Protein AF-C3QYU1-F1 (afdb_monomer)

pLDDT: mean 82.62, std 11.36, range [30.12, 96.19]

Foldseek 3Di:
DDPPPPDDDDPVVVVVVLCVDPLNVLVVLLVVLVVLLCCLVPPVVPDDDPDPVVVVVSVVSNVVSVVSNVVSVCCCVPPVVVVVVVLVVLVVLLVVLVVVLVVLVQQVLCQQQVHHSVVSVVDDPVVSVVSNPDPQQCAGPHDPVCVVHDGDRGNVSVVVVSLVSNLVSLVVNVVVVVSDDPVVVVVSVVSNVVSVVVVD

Solvent-accessible surface area (backbone atoms only — not comparable to full-atom values): 11394 Å² total; per-residue (Å²): 136,84,80,77,77,77,75,75,77,56,69,69,60,54,48,54,52,38,52,75,30,71,70,34,44,46,50,51,52,27,50,52,28,49,53,48,48,50,47,39,74,74,48,56,73,80,49,87,67,96,45,84,70,55,55,64,50,49,51,50,52,44,53,50,26,52,51,46,36,52,50,39,54,48,44,43,66,71,47,49,52,52,52,51,54,50,50,55,51,50,54,52,49,46,51,50,38,53,51,47,48,54,46,51,56,40,47,53,52,15,48,55,54,74,38,56,46,78,60,56,70,71,48,54,74,70,60,50,53,67,43,59,77,63,65,52,81,40,60,65,77,68,61,80,88,47,77,87,48,84,87,52,74,19,38,58,60,46,49,54,50,50,51,53,53,44,51,53,40,48,51,60,47,57,76,43,52,93,77,47,57,67,72,58,52,52,53,52,50,53,51,50,50,52,63,58,59,76,74,110

Sequence (200 aa):
MFIGKINPLPFWERFKAFIKSYPGMAGILGIACFVWTLLYKMLFVNIEASYQWLVPLGDVFYAVALSVIASVIFYYFTSFIPNYRSKKTIDKLLLKWLQQLDWYGKQMVGDISQLNYAEASKLSQEELRSYCNKKLSAKPQLGSLYFLGPYFGNWFEYFDYCFQMEDTYIEKCLQYQDKLPVQILEILRIWRYMIIYDKH

Radius of gyration: 29.4 Å; Cα contacts (8 Å, |Δi|>4): 104; chains: 1; bounding box: 72×33×79 Å

Structure (mmCIF, N/CA/C/O backbone):
data_AF-C3QYU1-F1
#
_entry.id   AF-C3QYU1-F1
#
loop_
_atom_site.group_PDB
_atom_site.id
_atom_site.type_symbol
_atom_site.label_atom_id
_atom_site.label_alt_id
_atom_site.label_comp_id
_atom_site.label_asym_id
_atom_site.label_entity_id
_atom_site.label_seq_id
_atom_site.pdbx_PDB_ins_code
_atom_site.Cartn_x
_atom_site.Cartn_y
_atom_site.Cartn_z
_atom_site.occupancy
_atom_site.B_iso_or_equiv
_atom_site.auth_seq_id
_atom_site.auth_comp_id
_atom_site.auth_asym_id
_atom_site.auth_atom_id
_atom_site.pdbx_PDB_model_num
ATOM 1 N N . MET A 1 1 ? -11.523 12.735 11.182 1.00 31.16 1 MET A N 1
ATOM 2 C CA . MET A 1 1 ? -10.646 12.351 10.052 1.00 31.16 1 MET A CA 1
ATOM 3 C C . MET A 1 1 ? -9.208 12.741 10.395 1.00 31.16 1 MET A C 1
ATOM 5 O O . MET A 1 1 ? -8.771 13.823 10.033 1.00 31.16 1 MET A O 1
ATOM 9 N N . PHE A 1 2 ? -8.487 11.914 11.159 1.00 30.12 2 PHE A N 1
ATOM 10 C CA . PHE A 1 2 ? -7.064 12.151 11.430 1.00 30.12 2 PHE A CA 1
ATOM 11 C C . PHE A 1 2 ? -6.248 11.481 10.329 1.00 30.12 2 PHE A C 1
ATOM 13 O O . PHE A 1 2 ? -6.028 10.274 10.332 1.00 30.12 2 PHE A O 1
ATOM 20 N N . ILE A 1 3 ? -5.839 12.282 9.347 1.00 41.22 3 ILE A N 1
ATOM 21 C CA . ILE A 1 3 ? -4.854 11.880 8.347 1.00 41.22 3 ILE A CA 1
ATOM 22 C C . ILE A 1 3 ? -3.502 11.907 9.062 1.00 41.22 3 ILE A C 1
ATOM 24 O O . ILE A 1 3 ? -2.814 12.926 9.066 1.00 41.22 3 ILE A O 1
ATOM 28 N N . GLY A 1 4 ? -3.136 10.803 9.715 1.00 37.59 4 GLY A N 1
ATOM 29 C CA . GLY A 1 4 ? -1.751 10.585 10.113 1.00 37.59 4 GLY A CA 1
ATOM 30 C C . GLY A 1 4 ? -0.902 10.627 8.846 1.00 37.59 4 GLY A C 1
ATOM 31 O O . GLY A 1 4 ? -1.001 9.734 8.004 1.00 37.59 4 GLY A O 1
ATOM 32 N N . LYS A 1 5 ? -0.137 11.708 8.652 1.00 43.50 5 LYS A N 1
ATOM 33 C CA . LYS A 1 5 ? 0.799 11.827 7.533 1.00 43.50 5 LYS A CA 1
ATOM 34 C C . LYS A 1 5 ? 1.867 10.756 7.716 1.00 43.50 5 LYS A C 1
ATOM 36 O O . LYS A 1 5 ? 2.810 10.936 8.478 1.00 43.50 5 LYS A O 1
ATOM 41 N N . ILE A 1 6 ? 1.719 9.642 7.008 1.00 54.88 6 ILE A N 1
ATOM 42 C CA . ILE A 1 6 ? 2.830 8.726 6.777 1.00 54.88 6 ILE A CA 1
ATOM 43 C C . ILE A 1 6 ? 3.845 9.529 5.966 1.00 54.88 6 ILE A C 1
ATOM 45 O O . ILE A 1 6 ? 3.587 9.874 4.808 1.00 54.88 6 ILE A O 1
ATOM 49 N N . ASN A 1 7 ? 4.956 9.905 6.598 1.00 52.97 7 ASN A N 1
ATOM 50 C CA . ASN A 1 7 ? 5.976 10.688 5.925 1.00 52.97 7 ASN A CA 1
ATOM 51 C C . ASN A 1 7 ? 6.565 9.848 4.784 1.00 52.97 7 ASN A C 1
ATOM 53 O O . ASN A 1 7 ? 7.017 8.723 5.012 1.00 52.97 7 ASN A O 1
ATOM 57 N N . PRO A 1 8 ? 6.533 10.349 3.540 1.00 64.75 8 PRO A N 1
ATOM 58 C CA . PRO A 1 8 ? 7.131 9.638 2.428 1.00 64.75 8 PRO A CA 1
ATOM 59 C C . PRO A 1 8 ? 8.636 9.464 2.668 1.00 64.75 8 PRO A C 1
ATOM 61 O O . PRO A 1 8 ? 9.301 10.414 3.071 1.00 64.75 8 PRO A O 1
ATOM 64 N N . LEU A 1 9 ? 9.174 8.273 2.365 1.00 70.69 9 LEU A N 1
ATOM 65 C CA . LEU A 1 9 ? 10.627 8.049 2.309 1.00 70.69 9 LEU A CA 1
ATOM 66 C C . LEU A 1 9 ? 11.331 9.171 1.518 1.00 70.69 9 LEU A C 1
ATOM 68 O O . LEU A 1 9 ? 10.755 9.628 0.518 1.00 70.69 9 LEU A O 1
ATOM 72 N N . PRO A 1 10 ? 12.559 9.571 1.899 1.00 83.00 10 PRO A N 1
ATOM 73 C CA . PRO A 1 10 ? 13.330 10.580 1.181 1.00 83.00 10 PRO A CA 1
ATOM 74 C C . PRO A 1 10 ? 13.454 10.243 -0.308 1.00 83.00 10 PRO A C 1
ATOM 76 O O . PRO A 1 10 ? 13.549 9.074 -0.693 1.00 83.00 10 PRO A O 1
ATOM 79 N N . PHE A 1 11 ? 13.492 11.272 -1.159 1.00 77.31 11 PHE A N 1
ATOM 80 C CA . PHE A 1 11 ? 13.595 11.107 -2.614 1.00 77.31 11 PHE A CA 1
ATOM 81 C C . PHE A 1 11 ? 14.747 10.173 -3.022 1.00 77.31 11 PHE A C 1
ATOM 83 O O . PHE A 1 11 ? 14.550 9.282 -3.844 1.00 77.31 11 PHE A O 1
ATOM 90 N N . TRP A 1 12 ? 15.916 10.321 -2.394 1.00 75.69 12 TRP A N 1
ATOM 91 C CA . TRP A 1 12 ? 17.106 9.519 -2.684 1.00 75.69 12 TRP A CA 1
ATOM 92 C C . TRP A 1 12 ? 16.923 8.024 -2.424 1.00 75.69 12 TRP A C 1
ATOM 94 O O . TRP A 1 12 ? 17.383 7.204 -3.217 1.00 75.69 12 TRP A O 1
ATOM 104 N N . GLU A 1 13 ? 16.210 7.648 -1.363 1.00 80.12 13 GLU A N 1
ATOM 105 C CA . GLU A 1 13 ? 15.945 6.237 -1.076 1.00 80.12 13 GLU A CA 1
ATOM 106 C C . GLU A 1 13 ? 14.957 5.638 -2.073 1.00 80.12 13 GLU A C 1
ATOM 108 O O . GLU A 1 13 ? 15.168 4.534 -2.577 1.00 80.12 13 GLU A O 1
ATOM 113 N N . ARG A 1 14 ? 13.923 6.405 -2.439 1.00 77.25 14 ARG A N 1
ATOM 114 C CA . ARG A 1 14 ? 12.964 6.016 -3.484 1.00 77.25 14 ARG A CA 1
ATOM 115 C C . ARG A 1 14 ? 13.649 5.846 -4.833 1.00 77.25 14 ARG A C 1
ATOM 117 O O . ARG A 1 14 ? 13.371 4.886 -5.544 1.00 77.25 14 ARG A O 1
ATOM 124 N N . PHE A 1 15 ? 14.558 6.754 -5.170 1.00 75.94 15 PHE A N 1
ATOM 125 C CA . PHE A 1 15 ? 15.316 6.714 -6.412 1.00 75.94 15 PHE A CA 1
ATOM 126 C C . PHE A 1 15 ? 16.288 5.529 -6.449 1.00 75.94 15 PHE A C 1
ATOM 128 O O . PHE A 1 15 ? 16.326 4.790 -7.430 1.00 75.94 15 PHE A O 1
ATOM 135 N N . LYS A 1 16 ? 17.006 5.269 -5.351 1.00 78.56 16 LYS A N 1
ATOM 136 C CA . LYS A 1 16 ? 17.893 4.104 -5.220 1.00 78.56 16 LYS A CA 1
ATOM 137 C C . LYS A 1 16 ? 17.121 2.788 -5.331 1.00 78.56 16 LYS A C 1
ATOM 139 O O . LYS A 1 16 ? 17.578 1.865 -6.004 1.00 78.56 16 LYS A O 1
ATOM 144 N N . ALA A 1 17 ? 15.946 2.706 -4.709 1.00 75.94 17 ALA A N 1
ATOM 145 C CA . ALA A 1 17 ? 15.054 1.559 -4.842 1.00 75.94 17 ALA A CA 1
ATOM 146 C C . ALA A 1 17 ? 14.523 1.411 -6.278 1.00 75.94 17 ALA A C 1
ATOM 148 O O . ALA A 1 17 ? 14.452 0.298 -6.791 1.00 75.94 17 ALA A O 1
ATOM 149 N N . PHE A 1 18 ? 14.210 2.523 -6.951 1.00 77.50 18 PHE A N 1
ATOM 150 C CA . PHE A 1 18 ? 13.767 2.520 -8.342 1.00 77.50 18 PHE A CA 1
ATOM 151 C C . PHE A 1 18 ? 14.861 2.030 -9.298 1.00 77.50 18 PHE A C 1
ATOM 153 O O . PHE A 1 18 ? 14.587 1.151 -10.107 1.00 77.50 18 PHE A O 1
ATOM 160 N N . ILE A 1 19 ? 16.104 2.503 -9.172 1.00 78.19 19 ILE A N 1
ATOM 161 C CA . ILE A 1 19 ? 17.234 2.035 -9.999 1.00 78.19 19 ILE A CA 1
ATOM 162 C C . ILE A 1 19 ? 17.471 0.532 -9.831 1.00 78.19 19 ILE A C 1
ATOM 164 O O . ILE A 1 19 ? 17.730 -0.165 -10.807 1.00 78.19 19 ILE A O 1
ATOM 168 N N . LYS A 1 20 ? 17.350 0.019 -8.601 1.00 76.25 20 LYS A N 1
ATOM 169 C CA . LYS A 1 20 ? 17.482 -1.417 -8.313 1.00 76.25 20 LYS A CA 1
ATOM 170 C C . LYS A 1 20 ? 16.279 -2.245 -8.771 1.00 76.25 20 LYS A C 1
ATOM 172 O O . LYS A 1 20 ? 16.338 -3.470 -8.741 1.00 76.25 20 LYS A O 1
ATOM 177 N N . SER A 1 21 ? 15.182 -1.601 -9.161 1.00 82.88 21 SER A N 1
ATOM 178 C CA . SER A 1 21 ? 13.988 -2.283 -9.649 1.00 82.88 21 SER A CA 1
ATOM 179 C C . SER A 1 21 ? 14.109 -2.610 -11.137 1.00 82.88 21 SER A C 1
ATOM 181 O O . SER A 1 21 ? 14.762 -1.894 -11.895 1.00 82.88 21 SER A O 1
ATOM 183 N N . TYR A 1 22 ? 13.428 -3.671 -11.571 1.00 80.38 22 TYR A N 1
ATOM 184 C CA . TYR A 1 22 ? 13.366 -4.065 -12.981 1.00 80.38 22 TYR A CA 1
ATOM 185 C C . TYR A 1 22 ? 12.956 -2.918 -13.935 1.00 80.38 22 TYR A C 1
ATOM 187 O O . TYR A 1 22 ? 13.656 -2.709 -14.924 1.00 80.38 22 TYR A O 1
ATOM 195 N N . PRO A 1 23 ? 11.921 -2.099 -13.636 1.00 84.56 23 PRO A N 1
ATOM 196 C CA . PRO A 1 23 ? 11.620 -0.911 -14.435 1.00 84.56 23 PRO A CA 1
ATOM 197 C C . PRO A 1 23 ? 12.789 0.074 -14.542 1.00 84.56 23 PRO A C 1
ATOM 199 O O . PRO A 1 23 ? 13.052 0.582 -15.624 1.00 84.56 23 PRO A O 1
ATOM 202 N N . GLY A 1 24 ? 13.502 0.337 -13.442 1.00 83.94 24 GLY A N 1
ATOM 203 C CA . GLY A 1 24 ? 14.649 1.246 -13.452 1.00 83.94 24 GLY A CA 1
ATOM 204 C C . GLY A 1 24 ? 15.797 0.722 -14.309 1.00 83.94 24 GLY A C 1
ATOM 205 O O . GLY A 1 24 ? 16.349 1.473 -15.109 1.00 83.94 24 GLY A O 1
ATOM 206 N N . MET A 1 25 ? 16.100 -0.574 -14.211 1.00 87.62 25 MET A N 1
ATOM 207 C CA . MET A 1 25 ? 17.108 -1.226 -15.052 1.00 87.62 25 MET A CA 1
ATOM 208 C C . MET A 1 25 ? 16.733 -1.191 -16.540 1.00 87.62 25 MET A C 1
ATOM 210 O O . MET A 1 25 ? 17.580 -0.862 -17.370 1.00 87.62 25 MET A O 1
ATOM 214 N N . ALA A 1 26 ? 15.465 -1.447 -16.880 1.00 88.62 26 ALA A N 1
ATOM 215 C CA . ALA A 1 26 ? 14.968 -1.332 -18.252 1.00 88.62 26 ALA A CA 1
ATOM 216 C C . ALA A 1 26 ? 15.099 0.104 -18.796 1.00 88.62 26 ALA A C 1
ATOM 218 O O . ALA A 1 26 ? 15.513 0.300 -19.937 1.00 88.62 26 ALA A O 1
ATOM 219 N N . GLY A 1 27 ? 14.809 1.113 -17.967 1.00 88.50 27 GLY A N 1
ATOM 220 C CA . GLY A 1 27 ? 15.009 2.520 -18.315 1.00 88.50 27 GLY A CA 1
ATOM 221 C C . GLY A 1 27 ? 16.478 2.873 -18.564 1.00 88.50 27 GLY A C 1
ATOM 222 O O . GLY A 1 27 ? 16.785 3.520 -19.562 1.00 88.50 27 GLY A O 1
ATOM 223 N N . ILE A 1 28 ? 17.395 2.412 -17.706 1.00 91.06 28 ILE A N 1
ATOM 224 C CA . ILE A 1 28 ? 18.842 2.640 -17.869 1.00 91.06 28 ILE A CA 1
ATOM 225 C C . ILE A 1 28 ? 19.345 2.014 -19.171 1.00 91.06 28 ILE A C 1
ATOM 227 O O . ILE A 1 28 ? 20.054 2.675 -19.928 1.00 91.06 28 ILE A O 1
ATOM 231 N N . LEU A 1 29 ? 18.945 0.772 -19.457 1.00 92.31 29 LEU A N 1
ATOM 232 C CA . LEU A 1 29 ? 19.302 0.093 -20.700 1.00 92.31 29 LEU A CA 1
ATOM 233 C C . LEU A 1 29 ? 18.775 0.858 -21.922 1.00 92.31 29 LEU A C 1
ATOM 235 O O . LEU A 1 29 ? 19.527 1.103 -22.861 1.00 92.31 29 LEU A O 1
ATOM 239 N N . GLY A 1 30 ? 17.514 1.302 -21.887 1.00 92.38 30 GLY A N 1
ATOM 240 C CA . GLY A 1 30 ? 16.924 2.109 -22.955 1.00 92.38 30 GLY A CA 1
ATOM 241 C C . GLY A 1 30 ? 17.667 3.428 -23.188 1.00 92.38 30 GLY A C 1
ATOM 242 O O . GLY A 1 30 ? 17.928 3.784 -24.335 1.00 92.38 30 GLY A O 1
ATOM 243 N N . ILE A 1 31 ? 18.069 4.125 -22.119 1.00 93.06 31 ILE A N 1
ATOM 244 C CA . ILE A 1 31 ? 18.861 5.363 -22.207 1.00 93.06 31 ILE A CA 1
ATOM 245 C C . ILE A 1 31 ? 20.249 5.082 -22.790 1.00 93.06 31 ILE A C 1
ATOM 247 O O . ILE A 1 31 ? 20.693 5.817 -23.668 1.00 93.06 31 ILE A O 1
ATOM 251 N N . ALA A 1 32 ? 20.924 4.017 -22.352 1.00 93.38 32 ALA A N 1
ATOM 252 C CA . ALA A 1 32 ? 22.227 3.633 -22.890 1.00 93.38 32 ALA A CA 1
ATOM 253 C C . ALA A 1 32 ? 22.145 3.318 -24.394 1.00 93.38 32 ALA A C 1
ATOM 255 O O . ALA A 1 32 ? 22.956 3.820 -25.173 1.00 93.38 32 ALA A O 1
ATOM 256 N N . CYS A 1 33 ? 21.122 2.568 -24.819 1.00 93.69 33 CYS A N 1
ATOM 257 C CA . CYS A 1 33 ? 20.849 2.305 -26.231 1.00 93.69 33 CYS A CA 1
ATOM 258 C C . CYS A 1 33 ? 20.529 3.591 -27.004 1.00 93.69 33 CYS A C 1
ATOM 260 O O . CYS A 1 33 ? 21.017 3.766 -28.115 1.00 93.69 33 CYS A O 1
ATOM 262 N N . PHE A 1 34 ? 19.769 4.520 -26.420 1.00 93.25 34 PHE A N 1
ATOM 263 C CA . PHE A 1 34 ? 19.465 5.807 -27.048 1.00 93.25 34 PHE A CA 1
ATOM 264 C C . PHE A 1 34 ? 20.726 6.655 -27.260 1.00 93.25 34 PHE A C 1
ATOM 266 O O . PHE A 1 34 ? 20.976 7.124 -28.371 1.00 93.25 34 PHE A O 1
ATOM 273 N N . VAL A 1 35 ? 21.573 6.777 -26.234 1.00 93.38 35 VAL A N 1
ATOM 274 C CA . VAL A 1 35 ? 22.869 7.465 -26.334 1.00 93.38 35 VAL A CA 1
ATOM 275 C C . VAL A 1 35 ? 23.745 6.806 -27.400 1.00 93.38 35 VAL A C 1
ATOM 277 O O . VAL A 1 35 ? 24.292 7.509 -28.246 1.00 93.38 35 VAL A O 1
ATOM 280 N N . TRP A 1 36 ? 23.814 5.471 -27.432 1.00 90.00 36 TRP A N 1
ATOM 281 C CA . TRP A 1 36 ? 24.527 4.738 -28.481 1.00 90.00 36 TRP A CA 1
ATOM 282 C C . TRP A 1 36 ? 23.997 5.066 -29.881 1.00 90.00 36 TRP A C 1
ATOM 284 O O . TRP A 1 36 ? 24.785 5.383 -30.766 1.00 90.00 36 TRP A O 1
ATOM 294 N N . THR A 1 37 ? 22.675 5.057 -30.093 1.00 92.06 37 THR A N 1
ATOM 295 C CA . THR A 1 37 ? 22.091 5.369 -31.411 1.00 92.06 37 THR A CA 1
ATOM 296 C C . THR A 1 37 ? 22.393 6.793 -31.873 1.00 92.06 37 THR A C 1
ATOM 298 O O . THR A 1 37 ? 22.638 6.999 -33.062 1.00 92.06 37 THR A O 1
ATOM 301 N N . LEU A 1 38 ? 22.426 7.762 -30.949 1.00 91.19 38 LEU A N 1
ATOM 302 C CA . LEU A 1 38 ? 22.808 9.144 -31.247 1.00 91.19 38 LEU A CA 1
ATOM 303 C C . LEU A 1 38 ? 24.287 9.247 -31.622 1.00 91.19 38 LEU A C 1
ATOM 305 O O . LEU A 1 38 ? 24.609 9.811 -32.665 1.00 91.19 38 LEU A O 1
ATOM 309 N N . LEU A 1 39 ? 25.175 8.666 -30.811 1.00 89.12 39 LEU A N 1
ATOM 310 C CA . LEU A 1 39 ? 26.615 8.654 -31.082 1.00 89.12 39 LEU A CA 1
ATOM 311 C C . LEU A 1 39 ? 26.927 7.946 -32.405 1.00 89.12 39 LEU A C 1
ATOM 313 O O . LEU A 1 39 ? 27.744 8.430 -33.183 1.00 89.12 39 LEU A O 1
ATOM 317 N N . TYR A 1 40 ? 26.228 6.848 -32.698 1.00 87.38 40 TYR A N 1
ATOM 318 C CA . TYR A 1 40 ? 26.380 6.119 -33.950 1.00 87.38 40 TYR A CA 1
ATOM 319 C C . TYR A 1 40 ? 26.032 6.987 -35.163 1.00 87.38 40 TYR A C 1
ATOM 321 O O . TYR A 1 40 ? 26.873 7.185 -36.037 1.00 87.38 40 TYR A O 1
ATOM 329 N N . LYS A 1 41 ? 24.834 7.587 -35.178 1.00 86.44 41 LYS A N 1
ATOM 330 C CA . LYS A 1 41 ? 24.362 8.440 -36.282 1.00 86.44 41 LYS A CA 1
ATOM 331 C C . LYS A 1 41 ? 25.157 9.736 -36.451 1.00 86.44 41 LYS A C 1
ATOM 333 O O . LYS A 1 41 ? 25.282 10.204 -37.577 1.00 86.44 41 LYS A O 1
ATOM 338 N N . MET A 1 42 ? 25.618 10.346 -35.358 1.00 86.81 42 MET A N 1
ATOM 339 C CA . MET A 1 42 ? 26.260 11.667 -35.393 1.00 86.81 42 MET A CA 1
ATOM 340 C C . MET A 1 42 ? 27.781 11.600 -35.554 1.00 86.81 42 MET A C 1
ATOM 342 O O . MET A 1 42 ? 28.356 12.471 -36.203 1.00 86.81 42 MET A O 1
ATOM 346 N N . LEU A 1 43 ? 28.434 10.595 -34.964 1.00 83.88 43 LEU A N 1
ATOM 347 C CA . LEU A 1 43 ? 29.895 10.501 -34.915 1.00 83.88 43 LEU A CA 1
ATOM 348 C C . LEU A 1 43 ? 30.409 9.280 -35.676 1.00 83.88 43 LEU A C 1
ATOM 350 O O . LEU A 1 43 ? 31.189 9.440 -36.609 1.00 83.88 43 LEU A O 1
ATOM 354 N N . PHE A 1 44 ? 29.977 8.069 -35.311 1.00 79.56 44 PHE A N 1
ATOM 355 C CA . PHE A 1 44 ? 30.653 6.849 -35.774 1.00 79.56 44 PHE A CA 1
ATOM 356 C C . PHE A 1 44 ? 30.455 6.535 -37.258 1.00 79.56 44 PHE A C 1
ATOM 358 O O . PHE A 1 44 ? 31.364 5.989 -37.870 1.00 79.56 44 PHE A O 1
ATOM 365 N N . VAL A 1 45 ? 29.326 6.923 -37.857 1.00 80.00 45 VAL A N 1
ATOM 366 C CA . VAL A 1 45 ? 29.093 6.751 -39.306 1.00 80.00 45 VAL A CA 1
ATOM 367 C C . VAL A 1 45 ? 30.050 7.597 -40.161 1.00 80.00 45 VAL A C 1
ATOM 369 O O . VAL A 1 45 ? 30.332 7.236 -41.298 1.00 80.00 45 VAL A O 1
ATOM 372 N N . ASN A 1 46 ? 30.575 8.702 -39.622 1.00 77.75 46 ASN A N 1
ATOM 373 C CA . ASN A 1 46 ? 31.435 9.634 -40.360 1.00 77.75 46 ASN A CA 1
ATOM 374 C C . ASN A 1 46 ? 32.938 9.334 -40.214 1.00 77.75 46 ASN A C 1
ATOM 376 O O . ASN A 1 46 ? 33.758 10.044 -40.792 1.00 77.75 46 ASN A O 1
ATOM 380 N N . ILE A 1 47 ? 33.315 8.327 -39.422 1.00 80.00 47 ILE A N 1
ATOM 381 C CA . ILE A 1 47 ? 34.712 7.953 -39.177 1.00 80.00 47 ILE A CA 1
ATOM 382 C C . ILE A 1 47 ? 35.066 6.770 -40.085 1.00 80.00 47 ILE A C 1
ATOM 384 O O . ILE A 1 47 ? 34.345 5.773 -40.109 1.00 80.00 47 ILE A O 1
ATOM 388 N N . GLU A 1 48 ? 36.186 6.853 -40.810 1.00 75.25 48 GLU A N 1
ATOM 389 C CA . GLU A 1 48 ? 36.687 5.724 -41.603 1.00 75.25 48 GLU A CA 1
ATOM 390 C C . GLU A 1 48 ? 36.990 4.522 -40.697 1.00 75.25 48 GLU A C 1
ATOM 392 O O . GLU A 1 48 ? 37.786 4.597 -39.756 1.00 75.25 48 GLU A O 1
ATOM 397 N N . ALA A 1 49 ? 36.331 3.396 -40.970 1.00 76.00 49 ALA A N 1
ATOM 398 C CA . ALA A 1 49 ? 36.492 2.188 -40.178 1.00 76.00 49 ALA A CA 1
ATOM 399 C C . ALA A 1 49 ? 37.857 1.540 -40.446 1.00 76.00 49 ALA A C 1
ATOM 401 O O . ALA A 1 49 ? 38.192 1.221 -41.585 1.00 76.00 49 ALA A O 1
ATOM 402 N N . SER A 1 50 ? 38.614 1.252 -39.383 1.00 78.88 50 SER A N 1
ATOM 403 C CA . SER A 1 50 ? 39.930 0.598 -39.487 1.00 78.88 50 SER A CA 1
ATOM 404 C C . SER A 1 50 ? 39.869 -0.812 -40.092 1.00 78.88 50 SER A C 1
ATOM 406 O O . SER A 1 50 ? 40.864 -1.297 -40.622 1.00 78.88 50 SER A O 1
ATOM 408 N N . TYR A 1 51 ? 38.707 -1.472 -40.024 1.00 80.69 51 TYR A N 1
ATOM 409 C CA . TYR A 1 51 ? 38.456 -2.784 -40.619 1.00 80.69 51 TYR A CA 1
ATOM 410 C C . TYR A 1 51 ? 37.078 -2.812 -41.287 1.00 80.69 51 TYR A C 1
ATOM 412 O O . TYR A 1 51 ? 36.094 -2.364 -40.700 1.00 80.69 51 TYR A O 1
ATOM 420 N N . GLN A 1 52 ? 36.976 -3.412 -42.478 1.00 78.56 52 GLN A N 1
ATOM 421 C CA . GLN A 1 52 ? 35.730 -3.423 -43.263 1.00 78.56 52 GLN A CA 1
ATOM 422 C C . GLN A 1 52 ? 34.557 -4.156 -42.584 1.00 78.56 52 GLN A C 1
ATOM 424 O O . GLN A 1 52 ? 33.404 -3.824 -42.839 1.00 78.56 52 GLN A O 1
ATOM 429 N N . TRP A 1 53 ? 34.818 -5.109 -41.681 1.00 83.06 53 TRP A N 1
ATOM 430 C CA . TRP A 1 53 ? 33.767 -5.833 -40.952 1.00 83.06 53 TRP A CA 1
ATOM 431 C C . TRP A 1 53 ? 33.134 -5.021 -39.807 1.00 83.06 53 TRP A C 1
ATOM 433 O O . TRP A 1 53 ? 32.058 -5.381 -39.330 1.00 83.06 53 TRP A O 1
ATOM 443 N N . LEU A 1 54 ? 33.763 -3.923 -39.366 1.00 82.75 54 LEU A N 1
ATOM 444 C CA . LEU A 1 54 ? 33.235 -3.083 -38.282 1.00 82.75 54 LEU A CA 1
ATOM 445 C C . LEU A 1 54 ? 31.995 -2.290 -38.705 1.00 82.75 54 LEU A C 1
ATOM 447 O O . LEU A 1 54 ? 31.138 -2.011 -37.870 1.00 82.75 54 LEU A O 1
ATOM 451 N N . VAL A 1 55 ? 31.885 -1.961 -39.993 1.00 80.81 55 VAL A N 1
ATOM 452 C CA . VAL A 1 55 ? 30.742 -1.232 -40.559 1.00 80.81 55 VAL A CA 1
ATOM 453 C C . VAL A 1 55 ? 29.433 -2.027 -40.397 1.00 80.81 55 VAL A C 1
ATOM 455 O O . VAL A 1 55 ? 28.555 -1.547 -39.677 1.00 80.81 55 VAL A O 1
ATOM 458 N N . PRO A 1 56 ? 29.302 -3.263 -40.930 1.00 85.94 56 PRO A N 1
ATOM 459 C CA . PRO A 1 56 ? 28.073 -4.045 -40.777 1.00 85.94 56 PRO A CA 1
ATOM 460 C C . PRO A 1 56 ? 27.799 -4.448 -39.323 1.00 85.94 56 PRO A C 1
ATOM 462 O O . PRO A 1 56 ? 26.645 -4.577 -38.921 1.00 85.94 56 PRO A O 1
ATOM 465 N N . LEU A 1 57 ? 28.839 -4.619 -38.502 1.00 86.62 57 LEU A N 1
ATOM 466 C CA . LEU A 1 57 ? 28.669 -4.865 -37.071 1.00 86.62 57 LEU A CA 1
ATOM 467 C C . LEU A 1 57 ? 28.021 -3.655 -36.375 1.00 86.62 57 LEU A C 1
ATOM 469 O O . LEU A 1 57 ? 27.103 -3.823 -35.573 1.00 86.62 57 LEU A O 1
ATOM 473 N N . GLY A 1 58 ? 28.457 -2.440 -36.715 1.00 85.06 58 GLY A N 1
ATOM 474 C CA . GLY A 1 58 ? 27.852 -1.198 -36.242 1.00 85.06 58 GLY A CA 1
ATOM 475 C C . GLY A 1 58 ? 26.374 -1.079 -36.621 1.00 85.06 58 GLY A C 1
ATOM 476 O O . GLY A 1 58 ? 25.560 -0.750 -35.757 1.00 85.06 58 GLY A O 1
ATOM 477 N N . ASP A 1 59 ? 26.017 -1.427 -37.860 1.00 86.56 59 ASP A N 1
ATOM 478 C CA . ASP A 1 59 ? 24.625 -1.431 -38.335 1.00 86.56 59 ASP A CA 1
ATOM 479 C C . ASP A 1 59 ? 23.749 -2.419 -37.550 1.00 86.56 59 ASP A C 1
ATOM 481 O O . ASP A 1 59 ? 22.627 -2.092 -37.152 1.00 86.56 59 ASP A O 1
ATOM 485 N N . VAL A 1 60 ? 24.274 -3.616 -37.258 1.00 91.19 60 VAL A N 1
ATOM 486 C CA . VAL A 1 60 ? 23.582 -4.615 -36.428 1.00 91.19 60 VAL A CA 1
ATOM 487 C C . VAL A 1 60 ? 23.360 -4.080 -35.015 1.00 91.19 60 VAL A C 1
ATOM 489 O O . VAL A 1 60 ? 22.237 -4.125 -34.513 1.00 91.19 60 VAL A O 1
ATOM 492 N N . PHE A 1 61 ? 24.392 -3.527 -34.371 1.00 90.12 61 PHE A N 1
ATOM 493 C CA . PHE A 1 61 ? 24.251 -2.952 -33.029 1.00 90.12 61 PHE A CA 1
ATOM 494 C C . PHE A 1 61 ? 23.293 -1.759 -33.003 1.00 90.12 61 PHE A C 1
ATOM 496 O O . PHE A 1 61 ? 22.540 -1.602 -32.042 1.00 90.12 61 PHE A O 1
ATOM 503 N N . TYR A 1 62 ? 23.282 -0.937 -34.051 1.00 91.88 62 TYR A N 1
ATOM 504 C CA . TYR A 1 62 ? 22.332 0.158 -34.206 1.00 91.88 62 TYR A CA 1
ATOM 505 C C . TYR A 1 62 ? 20.885 -0.348 -34.304 1.00 91.88 62 TYR A C 1
ATOM 507 O O . TYR A 1 62 ? 20.018 0.120 -33.562 1.00 91.88 62 TYR A O 1
ATOM 515 N N . ALA A 1 63 ? 20.627 -1.349 -35.151 1.00 92.81 63 ALA A N 1
ATOM 516 C CA . ALA A 1 63 ? 19.308 -1.965 -35.289 1.00 92.81 63 ALA A CA 1
ATOM 517 C C . ALA A 1 63 ? 18.842 -2.627 -33.980 1.00 92.81 63 ALA A C 1
ATOM 519 O O . ALA A 1 63 ? 17.699 -2.438 -33.553 1.00 92.81 63 ALA A O 1
ATOM 520 N N . VAL A 1 64 ? 19.741 -3.341 -33.293 1.00 94.81 64 VAL A N 1
ATOM 521 C CA . VAL A 1 64 ? 19.466 -3.931 -31.975 1.00 94.81 64 VAL A CA 1
ATOM 522 C C . VAL A 1 64 ? 19.135 -2.839 -30.958 1.00 94.81 64 VAL A C 1
ATOM 524 O O . VAL A 1 64 ? 18.121 -2.943 -30.271 1.00 94.81 64 VAL A O 1
ATOM 527 N N . ALA A 1 65 ? 19.914 -1.759 -30.888 1.00 93.56 65 ALA A N 1
ATOM 528 C CA . ALA A 1 65 ? 19.661 -0.661 -29.959 1.00 93.56 65 ALA A CA 1
ATOM 529 C C . ALA A 1 65 ? 18.293 0.003 -30.203 1.00 93.56 65 ALA A C 1
ATOM 531 O O . ALA A 1 65 ? 17.558 0.248 -29.246 1.00 93.56 65 ALA A O 1
ATOM 532 N N . LEU A 1 66 ? 17.899 0.215 -31.464 1.00 93.31 66 LEU A N 1
ATOM 533 C CA . LEU A 1 66 ? 16.557 0.702 -31.807 1.00 93.31 66 LEU A CA 1
ATOM 534 C C . LEU A 1 66 ? 15.451 -0.269 -31.372 1.00 93.31 66 LEU A C 1
ATOM 536 O O . LEU A 1 66 ? 14.435 0.167 -30.826 1.00 93.31 66 LEU A O 1
ATOM 540 N N . SER A 1 67 ? 15.653 -1.578 -31.555 1.00 96.19 67 SER A N 1
ATOM 541 C CA . SER A 1 67 ? 14.692 -2.595 -31.108 1.00 96.19 67 SER A CA 1
ATOM 542 C C . SER A 1 67 ? 14.525 -2.600 -29.583 1.00 96.19 67 SER A C 1
ATOM 544 O O . SER A 1 67 ? 13.403 -2.675 -29.079 1.00 96.19 67 SER A O 1
ATOM 546 N N . VAL A 1 68 ? 15.623 -2.422 -28.838 1.00 94.38 68 VAL A N 1
ATOM 547 C CA . VAL A 1 68 ? 15.608 -2.324 -27.374 1.00 94.38 68 VAL A CA 1
ATOM 548 C C . VAL A 1 68 ? 14.864 -1.066 -26.934 1.00 94.38 68 VAL A C 1
ATOM 550 O O . VAL A 1 68 ? 14.012 -1.152 -26.054 1.00 94.38 68 VAL A O 1
ATOM 553 N N . ILE A 1 69 ? 15.108 0.085 -27.571 1.00 93.25 69 ILE A N 1
ATOM 554 C CA . ILE A 1 69 ? 14.378 1.330 -27.280 1.00 93.25 69 ILE A CA 1
ATOM 555 C C . ILE A 1 69 ? 12.871 1.128 -27.487 1.00 93.25 69 ILE A C 1
ATOM 557 O O . ILE A 1 69 ? 12.083 1.452 -26.597 1.00 93.25 69 ILE A O 1
ATOM 561 N N . ALA A 1 70 ? 12.465 0.545 -28.620 1.00 94.50 70 ALA A N 1
ATOM 562 C CA . ALA A 1 70 ? 11.060 0.261 -28.906 1.00 94.50 70 ALA A CA 1
ATOM 563 C C . ALA A 1 70 ? 10.440 -0.688 -27.863 1.00 94.50 70 ALA A C 1
ATOM 565 O O . ALA A 1 70 ? 9.350 -0.421 -27.354 1.00 94.50 70 ALA A O 1
ATOM 566 N N . SER A 1 71 ? 11.158 -1.748 -27.481 1.00 93.62 71 SER A N 1
ATOM 567 C CA . SER A 1 71 ? 10.726 -2.690 -26.444 1.00 93.62 71 SER A CA 1
ATOM 568 C C . SER A 1 71 ? 10.577 -2.024 -25.075 1.00 93.62 71 SER A C 1
ATOM 570 O O . SER A 1 71 ? 9.623 -2.314 -24.354 1.00 93.62 71 SER A O 1
ATOM 572 N N . VAL A 1 72 ? 11.496 -1.129 -24.702 1.00 92.56 72 VAL A N 1
ATOM 573 C CA . VAL A 1 72 ? 11.425 -0.384 -23.440 1.00 92.56 72 VAL A CA 1
ATOM 574 C C . VAL A 1 72 ? 10.205 0.533 -23.452 1.00 92.56 72 VAL A C 1
ATOM 576 O O . VAL A 1 72 ? 9.403 0.475 -22.522 1.00 92.56 72 VAL A O 1
ATOM 579 N N . ILE A 1 73 ? 9.999 1.315 -24.516 1.00 91.62 73 ILE A N 1
ATOM 580 C CA . ILE A 1 73 ? 8.811 2.171 -24.662 1.00 91.62 73 ILE A CA 1
ATOM 581 C C . ILE A 1 73 ? 7.538 1.329 -24.509 1.00 91.62 73 ILE A C 1
ATOM 583 O O . ILE A 1 73 ? 6.676 1.649 -23.686 1.00 91.62 73 ILE A O 1
ATOM 587 N N . PHE A 1 74 ? 7.446 0.213 -25.233 1.00 93.50 74 PHE A N 1
ATOM 588 C CA . PHE A 1 74 ? 6.295 -0.681 -25.170 1.00 93.50 74 PHE A 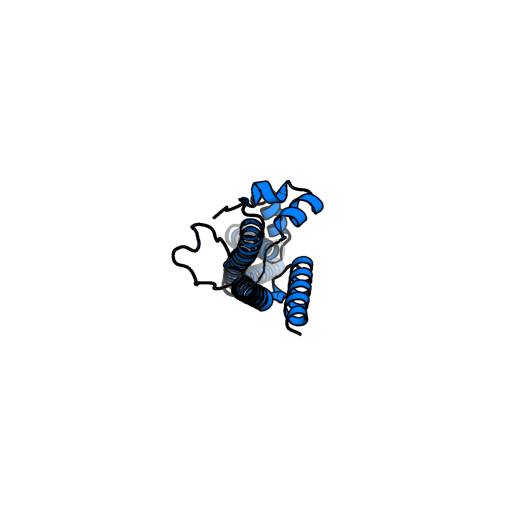CA 1
ATOM 589 C C . PHE A 1 74 ? 6.055 -1.231 -23.757 1.00 93.50 74 PHE A C 1
ATOM 591 O O . PHE A 1 74 ? 4.927 -1.179 -23.264 1.00 93.50 74 PHE A O 1
ATOM 598 N N . TYR A 1 75 ? 7.101 -1.693 -23.068 1.00 92.19 75 TYR A N 1
ATOM 599 C CA . TYR A 1 75 ? 7.020 -2.150 -21.679 1.00 92.19 75 TYR A CA 1
ATOM 600 C C . TYR A 1 75 ? 6.480 -1.058 -20.743 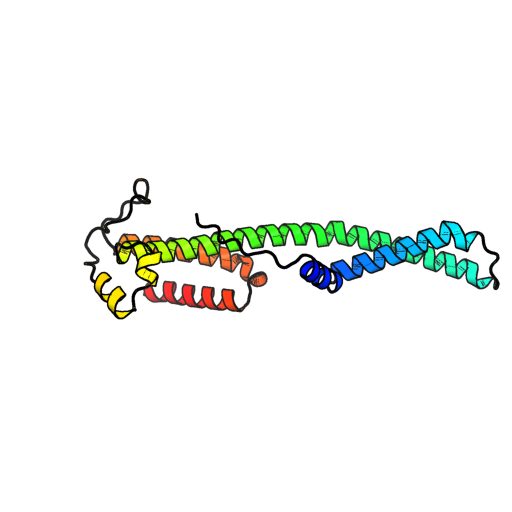1.00 92.19 75 TYR A C 1
ATOM 602 O O . TYR A 1 75 ? 5.610 -1.324 -19.903 1.00 92.19 75 TYR A O 1
ATOM 610 N N . TYR A 1 76 ? 6.950 0.183 -20.898 1.00 90.12 76 TYR A N 1
ATOM 611 C CA . TYR A 1 76 ? 6.503 1.289 -20.057 1.00 90.12 76 TYR A CA 1
ATOM 612 C C . TYR A 1 76 ? 5.012 1.596 -20.246 1.00 90.12 76 TYR A C 1
ATOM 614 O O . TYR A 1 76 ? 4.295 1.772 -19.257 1.00 90.12 76 TYR A O 1
ATOM 622 N N . PHE A 1 77 ? 4.535 1.615 -21.492 1.00 89.81 77 PHE A N 1
ATOM 623 C CA . PHE A 1 77 ? 3.137 1.910 -21.812 1.00 89.81 77 PHE A CA 1
ATOM 624 C C . PHE A 1 77 ? 2.176 0.772 -21.463 1.00 89.81 77 PHE A C 1
ATOM 626 O O . PHE A 1 77 ? 1.105 1.031 -20.916 1.00 89.81 77 PHE A O 1
ATOM 633 N N . THR A 1 78 ? 2.545 -0.473 -21.757 1.00 89.19 78 THR A N 1
ATOM 634 C CA . THR A 1 78 ? 1.638 -1.623 -21.602 1.00 89.19 78 THR A CA 1
ATOM 635 C C . THR A 1 78 ? 1.642 -2.213 -20.203 1.00 89.19 78 THR A C 1
ATOM 637 O O . THR A 1 78 ? 0.604 -2.650 -19.719 1.00 89.19 78 THR A O 1
ATOM 640 N N . SER A 1 79 ? 2.797 -2.215 -19.537 1.00 87.81 79 SER A N 1
ATOM 641 C CA . SER A 1 79 ? 2.976 -2.936 -18.278 1.00 87.81 79 SER A CA 1
ATOM 642 C C . SER A 1 79 ? 3.226 -1.982 -17.119 1.00 87.81 79 SER A C 1
ATOM 644 O O . SER A 1 79 ? 2.473 -1.976 -16.147 1.00 87.81 79 SER A O 1
ATOM 646 N N . PHE A 1 80 ? 4.257 -1.137 -17.200 1.00 85.69 80 PHE A N 1
ATOM 647 C CA . PHE A 1 80 ? 4.683 -0.346 -16.043 1.00 85.69 80 PHE A CA 1
ATOM 648 C C . PHE A 1 80 ? 3.653 0.706 -15.616 1.00 85.69 80 PHE A C 1
ATOM 650 O O . PHE A 1 80 ? 3.260 0.728 -14.449 1.00 85.69 80 PHE A O 1
ATOM 657 N N . ILE A 1 81 ? 3.201 1.574 -16.531 1.00 83.62 81 ILE A N 1
ATOM 658 C CA . ILE A 1 81 ? 2.269 2.663 -16.199 1.00 83.62 81 ILE A CA 1
ATOM 659 C C . ILE A 1 81 ? 0.927 2.116 -15.677 1.00 83.62 81 ILE A C 1
ATOM 661 O O . ILE A 1 81 ? 0.489 2.583 -14.617 1.00 83.62 81 ILE A O 1
ATOM 665 N N . PRO A 1 82 ? 0.275 1.136 -16.337 1.00 84.44 82 PRO A N 1
ATOM 666 C CA . PRO A 1 82 ? -0.974 0.565 -15.837 1.00 84.44 82 PRO A CA 1
ATOM 667 C C . PRO A 1 82 ? -0.803 -0.111 -14.474 1.00 84.44 82 PRO A C 1
ATOM 669 O O . PRO A 1 82 ? -1.574 0.177 -13.557 1.00 84.44 82 PRO A O 1
ATOM 672 N N . ASN A 1 83 ? 0.249 -0.919 -14.290 1.00 84.69 83 ASN A N 1
ATOM 673 C CA . ASN A 1 83 ? 0.507 -1.595 -13.015 1.00 84.69 83 ASN A CA 1
ATOM 674 C C . ASN A 1 83 ? 0.808 -0.604 -11.888 1.00 84.69 83 ASN A C 1
ATOM 676 O O . ASN A 1 83 ? 0.316 -0.770 -10.773 1.00 84.69 83 ASN A O 1
ATOM 680 N N . TYR A 1 84 ? 1.563 0.459 -12.171 1.00 82.56 84 TYR A N 1
ATOM 681 C CA . TYR A 1 84 ? 1.847 1.508 -11.196 1.00 82.56 84 TYR A CA 1
ATOM 682 C C . TYR A 1 84 ? 0.576 2.260 -10.776 1.00 82.56 84 TYR A C 1
ATOM 684 O O . TYR A 1 84 ? 0.345 2.476 -9.584 1.00 82.56 84 TYR A O 1
ATOM 692 N N . ARG A 1 85 ? -0.279 2.636 -11.738 1.00 81.38 85 ARG A N 1
ATOM 693 C CA . ARG A 1 85 ? -1.560 3.312 -11.461 1.00 81.38 85 ARG A CA 1
ATOM 694 C C . ARG A 1 85 ? -2.531 2.415 -10.695 1.00 81.38 85 ARG A C 1
ATOM 696 O O . ARG A 1 85 ? -3.164 2.887 -9.749 1.00 81.38 85 ARG A O 1
ATOM 703 N N . SER A 1 86 ? -2.622 1.144 -11.082 1.00 83.56 86 SER A N 1
ATOM 704 C CA . SER A 1 86 ? -3.444 0.141 -10.403 1.00 83.56 86 SER A CA 1
ATOM 705 C C . SER A 1 86 ? -2.978 -0.040 -8.961 1.00 83.56 86 SER A C 1
ATOM 707 O O . SER A 1 86 ? -3.753 0.193 -8.037 1.00 83.56 86 SER A O 1
ATOM 709 N N . LYS A 1 87 ? -1.678 -0.290 -8.753 1.00 84.25 87 LYS A N 1
ATOM 710 C CA . LYS A 1 87 ? -1.089 -0.424 -7.417 1.00 84.25 87 LYS A CA 1
ATOM 711 C C . LYS A 1 87 ? -1.354 0.802 -6.547 1.00 84.25 87 LYS A C 1
ATOM 713 O O . LYS A 1 87 ? -1.846 0.660 -5.439 1.00 84.25 87 LYS A O 1
ATOM 718 N N . LYS A 1 88 ? -1.127 2.013 -7.064 1.00 83.44 88 LYS A N 1
ATOM 719 C CA . LYS A 1 88 ? -1.395 3.254 -6.319 1.00 83.44 88 LYS A CA 1
ATOM 720 C C . LYS A 1 88 ? -2.869 3.395 -5.920 1.00 83.44 88 LYS A C 1
ATOM 722 O O . LYS A 1 88 ? -3.166 3.903 -4.840 1.00 83.44 88 LYS A O 1
ATOM 727 N N . THR A 1 89 ? -3.787 2.989 -6.795 1.00 84.38 89 THR A N 1
ATOM 728 C CA . THR A 1 89 ? -5.228 3.006 -6.509 1.00 84.38 89 THR A CA 1
ATOM 729 C C . THR A 1 89 ? -5.581 1.984 -5.431 1.00 84.38 89 THR A C 1
ATOM 731 O O . THR A 1 89 ? -6.252 2.343 -4.466 1.00 84.38 89 THR A O 1
ATOM 734 N N . ILE A 1 90 ? -5.077 0.754 -5.555 1.00 85.75 90 ILE A N 1
ATOM 735 C CA . ILE A 1 90 ? -5.285 -0.325 -4.583 1.00 85.75 90 ILE A CA 1
ATOM 736 C C . ILE A 1 90 ? -4.718 0.071 -3.218 1.00 85.75 90 ILE A C 1
ATOM 738 O O . ILE A 1 90 ? -5.446 0.029 -2.233 1.00 85.75 90 ILE A O 1
ATOM 742 N N . ASP A 1 91 ? -3.479 0.561 -3.157 1.00 84.12 91 ASP A N 1
ATOM 743 C CA . ASP A 1 91 ? -2.839 1.004 -1.912 1.00 84.12 91 ASP A CA 1
ATOM 744 C C . ASP A 1 91 ? -3.665 2.103 -1.221 1.00 84.12 91 ASP A C 1
ATOM 746 O O . ASP A 1 91 ? -3.828 2.104 -0.001 1.00 84.12 91 ASP A O 1
ATOM 750 N N . LYS A 1 92 ? -4.245 3.032 -1.997 1.00 86.31 92 LYS A N 1
ATOM 751 C CA . LYS A 1 92 ? -5.122 4.087 -1.467 1.00 86.31 92 LYS A CA 1
ATOM 752 C C . LYS A 1 92 ? -6.439 3.525 -0.920 1.00 86.31 92 LYS A C 1
ATOM 754 O O . LYS A 1 92 ? -6.923 4.025 0.096 1.00 86.31 92 LYS A O 1
ATOM 759 N N . LEU A 1 93 ? -7.029 2.531 -1.585 1.00 87.88 93 LEU A N 1
ATOM 760 C CA . LEU A 1 93 ? -8.249 1.863 -1.124 1.00 87.88 93 LEU A CA 1
ATOM 761 C C . LEU A 1 93 ? -7.992 1.051 0.146 1.00 87.88 93 LEU A C 1
ATOM 763 O O . LEU A 1 93 ? -8.708 1.237 1.126 1.00 87.88 93 LEU A O 1
ATOM 767 N N . LEU A 1 94 ? -6.929 0.243 0.157 1.00 87.19 94 LEU A N 1
ATOM 768 C CA . LEU A 1 94 ? -6.491 -0.528 1.318 1.00 87.19 94 LEU A CA 1
ATOM 769 C C . LEU A 1 94 ? -6.240 0.381 2.519 1.00 87.19 94 LEU A C 1
ATOM 771 O O . LEU A 1 94 ? -6.787 0.145 3.592 1.00 87.19 94 LEU A O 1
ATOM 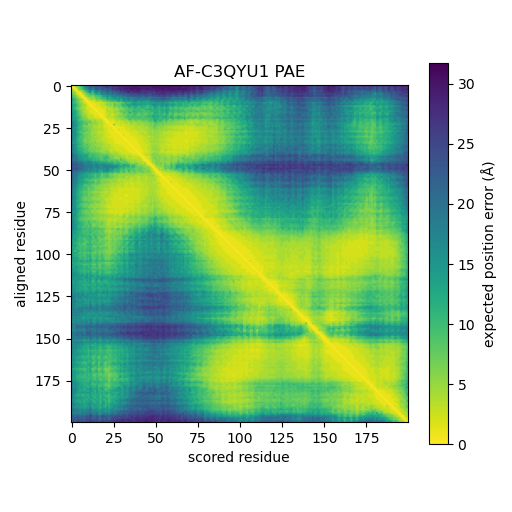775 N N . LEU A 1 95 ? -5.491 1.473 2.332 1.00 87.81 95 LEU A N 1
ATOM 776 C CA . LEU A 1 95 ? -5.260 2.447 3.397 1.00 87.81 95 LEU A CA 1
ATOM 777 C C . LEU A 1 95 ? -6.574 3.039 3.913 1.00 87.81 95 LEU A C 1
ATOM 779 O O . LEU A 1 95 ? -6.756 3.156 5.122 1.00 87.81 95 LEU A O 1
ATOM 783 N N . LYS A 1 96 ? -7.501 3.392 3.014 1.00 89.12 96 LYS A N 1
ATOM 784 C CA . LYS A 1 96 ? -8.811 3.920 3.404 1.00 89.12 96 LYS A CA 1
ATOM 785 C C . LYS A 1 96 ? -9.585 2.904 4.246 1.00 89.12 96 LYS A C 1
ATOM 787 O O . LYS A 1 96 ? -10.148 3.302 5.257 1.00 89.12 96 LYS A O 1
ATOM 792 N N . TRP A 1 97 ? -9.628 1.631 3.856 1.00 90.19 97 TRP A N 1
ATOM 793 C CA . TRP A 1 97 ? -10.356 0.593 4.595 1.00 90.19 97 TRP A CA 1
ATOM 794 C C . TRP A 1 97 ? -9.706 0.256 5.936 1.00 90.19 97 TRP A C 1
ATOM 796 O O . TRP A 1 97 ? -10.412 0.182 6.935 1.00 90.19 97 TRP A O 1
ATOM 806 N N . LEU A 1 98 ? -8.376 0.167 6.000 1.00 87.75 98 LEU A N 1
ATOM 807 C CA . LEU A 1 98 ? -7.652 0.000 7.266 1.00 87.75 98 LEU A CA 1
ATOM 808 C C . LEU A 1 98 ? -7.892 1.180 8.219 1.00 87.75 98 LEU A C 1
ATOM 810 O O . LEU A 1 98 ? -8.073 0.984 9.415 1.00 87.75 98 LEU A O 1
ATOM 814 N N . GLN A 1 99 ? -7.959 2.406 7.695 1.00 88.94 99 GLN A N 1
ATOM 815 C CA . GLN A 1 99 ? -8.329 3.583 8.486 1.00 88.94 99 GLN A CA 1
ATOM 816 C C . GLN A 1 99 ? -9.789 3.557 8.948 1.00 88.94 99 GLN A C 1
ATOM 818 O O . GLN A 1 99 ? -10.083 4.098 10.009 1.00 88.94 99 GLN A O 1
ATOM 823 N N . GLN A 1 100 ? -10.706 2.965 8.172 1.00 88.38 100 GLN A N 1
ATOM 824 C CA . GLN A 1 100 ? -12.077 2.752 8.642 1.00 88.38 100 GLN A CA 1
ATOM 825 C C . GLN A 1 100 ? -12.094 1.759 9.804 1.00 88.38 100 GLN A C 1
ATOM 827 O O . GLN A 1 100 ? -12.695 2.073 10.822 1.00 88.38 100 GLN A O 1
ATOM 832 N N . LEU A 1 101 ? -11.387 0.629 9.698 1.00 88.56 101 LEU A N 1
ATOM 833 C CA . LEU A 1 101 ? -11.264 -0.346 10.791 1.00 88.56 101 LEU A CA 1
ATOM 834 C C . LEU A 1 101 ? -10.700 0.292 12.068 1.00 88.56 101 LEU A C 1
ATOM 836 O O . LEU A 1 101 ? -11.297 0.175 13.133 1.00 88.56 101 LEU A O 1
ATOM 840 N N . ASP A 1 102 ? -9.604 1.046 11.952 1.00 88.69 102 ASP A N 1
ATOM 841 C CA . ASP A 1 102 ? -9.033 1.802 13.075 1.00 88.69 102 ASP A CA 1
ATOM 842 C C . ASP A 1 102 ? -10.037 2.806 13.666 1.00 88.69 102 ASP A C 1
ATOM 844 O O . ASP A 1 102 ? -10.133 2.959 14.882 1.00 88.69 102 ASP A O 1
ATOM 848 N N . TRP A 1 103 ? -10.822 3.478 12.819 1.00 87.00 103 TRP A N 1
ATOM 849 C CA . TRP A 1 103 ? -11.853 4.399 13.283 1.00 87.00 103 TRP A CA 1
ATOM 850 C C . TRP A 1 103 ? -12.963 3.681 14.060 1.00 87.00 103 TRP A C 1
ATOM 852 O O . TRP A 1 103 ? -13.283 4.139 15.154 1.00 87.00 103 TRP A O 1
ATOM 862 N N . TYR A 1 104 ? -13.499 2.564 13.554 1.00 85.50 104 TYR A N 1
ATOM 863 C CA . TYR A 1 104 ? -14.532 1.783 14.247 1.00 85.50 104 TYR A CA 1
ATOM 864 C C . TYR A 1 104 ? -14.040 1.274 15.601 1.00 85.50 104 TYR A C 1
ATOM 866 O O . TYR A 1 104 ? -14.695 1.536 16.607 1.00 85.50 104 TYR A O 1
ATOM 874 N N . GLY A 1 105 ? -12.845 0.679 15.663 1.00 86.06 105 GLY A N 1
ATOM 875 C CA . GLY A 1 105 ? -12.275 0.221 16.933 1.00 86.06 105 GLY A CA 1
ATOM 876 C C . GLY A 1 105 ? -12.110 1.358 17.950 1.00 86.06 105 GLY A C 1
ATOM 877 O O . GLY A 1 105 ? -12.467 1.222 19.120 1.00 86.06 105 GLY A O 1
ATOM 878 N N . LYS A 1 106 ? -11.645 2.534 17.506 1.00 87.69 106 LYS A N 1
ATOM 879 C CA . LYS A 1 106 ? -11.534 3.727 18.365 1.00 87.69 106 LYS A CA 1
ATOM 880 C C . LYS A 1 106 ? -12.887 4.248 18.835 1.00 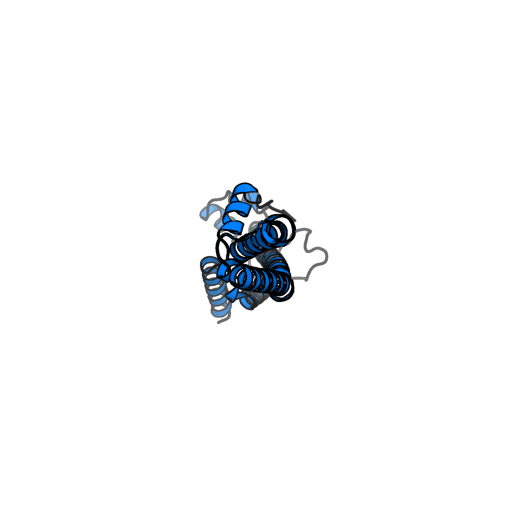87.69 106 LYS A C 1
ATOM 882 O O . LYS A 1 106 ? -12.991 4.684 19.981 1.00 87.69 106 LYS A O 1
ATOM 887 N N . GLN A 1 107 ? -13.896 4.240 17.962 1.00 85.56 107 GLN A N 1
ATOM 888 C CA . GLN A 1 107 ? -15.257 4.631 18.329 1.00 85.56 107 GLN A CA 1
ATOM 889 C C . GLN A 1 107 ? -15.845 3.663 19.347 1.00 85.56 107 GLN A C 1
ATOM 891 O O . GLN A 1 107 ? -16.308 4.125 20.376 1.00 85.56 107 GLN A O 1
ATOM 896 N N . MET A 1 108 ? -15.735 2.349 19.136 1.00 87.06 108 MET A N 1
ATOM 897 C CA . MET A 1 108 ? -16.238 1.346 20.078 1.00 87.06 108 MET A CA 1
ATOM 898 C C . MET A 1 108 ? -15.634 1.514 21.471 1.00 87.06 108 MET A C 1
ATOM 900 O O . MET A 1 108 ? -16.359 1.522 22.462 1.00 87.06 108 MET A O 1
ATOM 904 N N . VAL A 1 109 ? -14.316 1.720 21.563 1.00 87.94 109 VAL A N 1
ATOM 905 C CA . VAL A 1 109 ? -13.658 2.001 22.847 1.00 87.94 109 VAL A CA 1
ATOM 906 C C . VAL A 1 109 ? -14.215 3.275 23.482 1.00 87.94 109 VAL A C 1
ATOM 908 O O . VAL A 1 109 ? -14.480 3.286 24.684 1.00 87.94 109 VAL A O 1
ATOM 911 N N . GLY A 1 110 ? -14.413 4.338 22.701 1.00 87.06 110 GLY A N 1
ATOM 912 C CA . GLY A 1 110 ? -14.967 5.591 23.208 1.00 87.06 110 GLY A CA 1
ATOM 913 C C . GLY A 1 110 ? -16.425 5.472 23.655 1.00 87.06 110 GLY A C 1
ATOM 914 O O . GLY A 1 110 ? -16.774 5.926 24.739 1.00 87.06 110 GLY A O 1
ATOM 915 N N . ASP A 1 111 ? -17.255 4.780 22.878 1.00 87.25 111 ASP A N 1
ATOM 916 C CA . ASP A 1 111 ? -18.668 4.544 23.170 1.00 87.25 111 ASP A CA 1
ATOM 917 C C . ASP A 1 111 ? -18.820 3.669 24.432 1.00 87.25 111 ASP A C 1
ATOM 919 O O . ASP A 1 111 ? -19.616 3.983 25.317 1.00 87.25 111 ASP A O 1
ATOM 923 N N . ILE A 1 112 ? -18.013 2.612 24.594 1.00 88.06 112 ILE A N 1
ATOM 924 C CA . ILE A 1 112 ? -18.030 1.771 25.805 1.00 88.06 112 ILE A CA 1
ATOM 925 C C . ILE A 1 112 ? -17.536 2.562 27.020 1.00 88.06 112 ILE A C 1
ATOM 927 O O . ILE A 1 112 ? -18.200 2.589 28.060 1.00 88.06 112 ILE A O 1
ATOM 931 N N . SER A 1 113 ? -16.373 3.207 26.903 1.00 87.50 113 SER A N 1
ATOM 932 C CA . SER A 1 113 ? -15.750 3.905 28.033 1.00 87.50 113 SER A CA 1
ATOM 933 C C . SER A 1 113 ? -16.446 5.215 28.398 1.00 87.50 113 SER A C 1
ATOM 935 O O . SER A 1 113 ? -16.313 5.664 29.532 1.00 87.50 113 SER A O 1
ATOM 937 N N . GLN A 1 114 ? -17.223 5.796 27.477 1.00 85.94 114 GLN A N 1
ATOM 938 C CA . GLN A 1 114 ? -17.742 7.168 27.555 1.00 85.94 114 GLN A CA 1
ATOM 939 C C . GLN A 1 114 ? -16.624 8.220 27.661 1.00 85.94 114 GLN A C 1
ATOM 941 O O . GLN A 1 114 ? -16.827 9.317 28.177 1.00 85.94 114 GLN A O 1
ATOM 946 N N . LEU A 1 115 ? -15.436 7.879 27.159 1.00 86.12 115 LEU A N 1
ATOM 947 C CA . LEU A 1 115 ? -14.266 8.746 27.072 1.00 86.12 115 LEU A CA 1
ATOM 948 C C . LEU A 1 115 ? -13.893 8.942 25.605 1.00 86.12 115 LEU A C 1
ATOM 950 O O . LEU A 1 115 ? -14.271 8.157 24.734 1.00 86.12 115 LEU A O 1
ATOM 954 N N . ASN A 1 116 ? -13.092 9.961 25.301 1.00 85.12 116 ASN A N 1
ATOM 955 C CA . ASN A 1 116 ? -12.458 9.976 23.988 1.00 85.12 116 ASN A CA 1
ATOM 956 C C . ASN A 1 116 ? -11.353 8.901 23.928 1.00 85.12 116 ASN A C 1
ATOM 958 O O . ASN A 1 116 ? -10.755 8.529 24.939 1.00 85.12 116 ASN A O 1
ATOM 962 N N . TYR A 1 117 ? -11.045 8.400 22.728 1.00 84.69 117 TYR A N 1
ATOM 963 C CA . TYR A 1 117 ? -10.040 7.341 22.577 1.00 84.69 117 TYR A CA 1
ATOM 964 C C . TYR A 1 117 ? -8.656 7.739 23.124 1.00 84.69 117 TYR A C 1
ATOM 966 O O . TYR A 1 117 ? -7.933 6.898 23.649 1.00 84.69 117 TYR A O 1
ATOM 974 N N . ALA A 1 118 ? -8.278 9.017 23.023 1.00 86.62 118 ALA A N 1
ATOM 975 C CA . ALA A 1 118 ? -6.979 9.493 23.496 1.00 86.62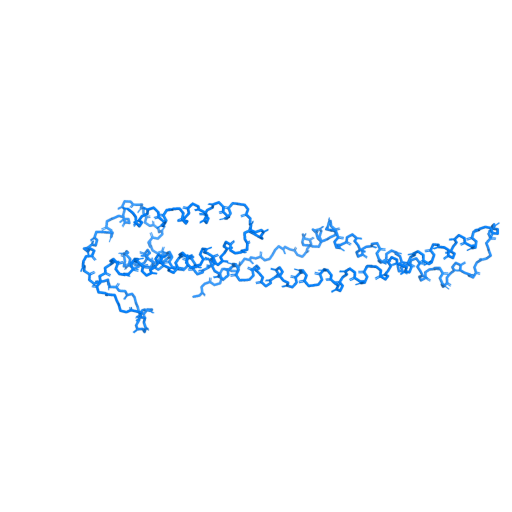 118 ALA A CA 1
ATOM 976 C C . ALA A 1 118 ? -6.847 9.407 25.026 1.00 86.62 118 ALA A C 1
ATOM 978 O O . ALA A 1 118 ? -5.757 9.148 25.530 1.00 86.62 118 ALA A O 1
ATOM 979 N N . GLU A 1 119 ? -7.940 9.593 25.758 1.00 87.75 119 GLU A N 1
ATOM 980 C CA . GLU A 1 119 ? -8.025 9.392 27.204 1.00 87.75 119 GLU A CA 1
ATOM 981 C C . GLU A 1 119 ? -8.072 7.905 27.539 1.00 87.75 119 GLU A C 1
ATOM 983 O O . GLU A 1 119 ? -7.245 7.436 28.317 1.00 87.75 119 GLU A O 1
ATOM 988 N N . ALA A 1 120 ? -8.955 7.147 26.883 1.00 86.44 120 ALA A N 1
ATOM 989 C CA . ALA A 1 120 ? -9.098 5.711 27.114 1.00 86.44 120 ALA A CA 1
ATOM 990 C C . ALA A 1 120 ? -7.789 4.937 26.863 1.00 86.44 120 ALA A C 1
ATOM 992 O O . ALA A 1 120 ? -7.450 4.032 27.615 1.00 86.44 120 ALA A O 1
ATOM 993 N N . SER A 1 121 ? -7.008 5.330 25.849 1.00 86.25 121 SER A N 1
ATOM 994 C CA . SER A 1 121 ? -5.719 4.702 25.510 1.00 86.25 121 SER A CA 1
ATOM 995 C C . SER A 1 121 ? -4.607 4.907 26.547 1.00 86.25 121 SER A C 1
ATOM 997 O O . SER A 1 121 ? -3.584 4.230 26.474 1.00 86.25 121 SER A O 1
ATOM 999 N N . LYS A 1 122 ? -4.782 5.841 27.491 1.00 90.50 122 LYS A N 1
ATOM 1000 C CA . LYS A 1 122 ? -3.822 6.098 28.577 1.00 90.50 122 LYS A CA 1
ATOM 1001 C C . LYS A 1 122 ? -4.124 5.280 29.830 1.00 90.50 122 LYS A C 1
ATOM 1003 O O . LYS A 1 122 ? -3.278 5.227 30.716 1.00 90.50 122 LYS A O 1
ATOM 1008 N N . LEU A 1 123 ? -5.317 4.694 29.912 1.00 88.50 123 LEU A N 1
ATOM 1009 C CA . LEU A 1 123 ? -5.739 3.890 31.049 1.00 88.50 123 LEU A CA 1
ATOM 1010 C C . LEU A 1 123 ? -5.076 2.512 31.006 1.00 88.50 123 LEU A C 1
ATOM 1012 O O . LEU A 1 123 ? -4.857 1.932 29.940 1.00 88.50 123 LEU A O 1
ATOM 1016 N N . SER A 1 124 ? -4.796 1.965 32.184 1.00 88.88 124 SER A N 1
ATOM 1017 C CA . SER A 1 124 ? -4.457 0.553 32.332 1.00 88.88 124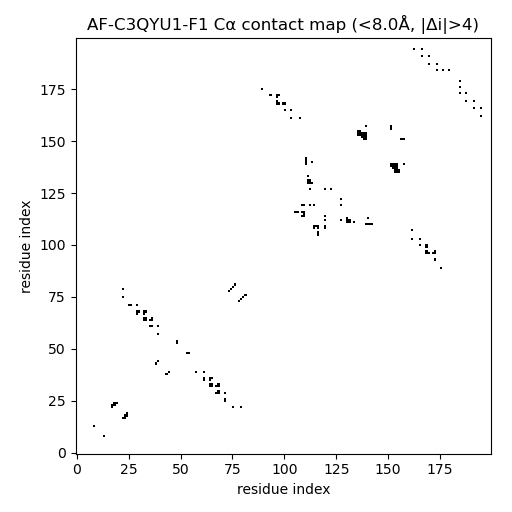 SER A CA 1
ATOM 1018 C C . SER A 1 124 ? -5.650 -0.336 31.950 1.00 88.88 124 SER A C 1
ATOM 1020 O O . SER A 1 124 ? -6.805 0.096 31.934 1.00 88.88 124 SER A O 1
ATOM 1022 N N . GLN A 1 125 ? -5.395 -1.617 31.660 1.00 84.56 125 GLN A N 1
ATOM 1023 C CA . GLN A 1 125 ? -6.476 -2.558 31.342 1.00 84.56 125 GLN A CA 1
ATOM 1024 C C . GLN A 1 125 ? -7.487 -2.708 32.489 1.00 84.56 125 GLN A C 1
ATOM 1026 O O . GLN A 1 125 ? -8.677 -2.883 32.231 1.00 84.56 125 GLN A O 1
ATOM 1031 N N . GLU A 1 126 ? -7.033 -2.649 33.742 1.00 85.88 126 GLU A N 1
ATOM 1032 C CA . GLU A 1 126 ? -7.893 -2.764 34.925 1.00 85.88 126 GLU A CA 1
ATOM 1033 C C . GLU A 1 126 ? -8.815 -1.550 35.062 1.00 85.88 126 GLU A C 1
ATOM 1035 O O . GLU A 1 126 ? -10.023 -1.704 35.251 1.00 85.88 126 GLU A O 1
ATOM 1040 N N . GLU A 1 127 ? -8.272 -0.348 34.861 1.00 86.31 127 GLU A N 1
ATOM 1041 C CA . GLU A 1 127 ? -9.055 0.887 34.840 1.00 86.31 127 GLU A CA 1
ATOM 1042 C C . GLU A 1 127 ? -10.070 0.871 33.701 1.00 86.31 127 GLU A C 1
ATOM 1044 O O . GLU A 1 127 ? -11.242 1.148 33.936 1.00 86.31 127 GLU A O 1
ATOM 1049 N N . LEU A 1 128 ? -9.670 0.469 32.490 1.00 83.12 128 LEU A N 1
ATOM 1050 C CA . LEU A 1 128 ? -10.581 0.373 31.349 1.00 83.12 128 LEU A CA 1
ATOM 1051 C C . LEU A 1 128 ? -11.735 -0.608 31.626 1.00 83.12 128 LEU A C 1
ATOM 1053 O O . LEU A 1 128 ? -12.892 -0.296 31.346 1.00 83.12 128 LEU A O 1
ATOM 1057 N N . ARG A 1 129 ? -11.446 -1.768 32.235 1.00 84.81 129 ARG A N 1
ATOM 1058 C CA . ARG A 1 129 ? -12.467 -2.767 32.606 1.00 84.81 129 ARG A CA 1
ATOM 1059 C C . ARG A 1 129 ? -13.524 -2.204 33.550 1.00 84.81 129 ARG A C 1
ATOM 1061 O O . ARG A 1 129 ? -14.683 -2.598 33.436 1.00 84.81 129 ARG A O 1
ATOM 1068 N N . SER A 1 130 ? -13.158 -1.273 34.434 1.00 86.31 130 SER A N 1
ATOM 1069 C CA . SER A 1 130 ? -14.124 -0.625 35.330 1.00 86.31 130 SER A CA 1
ATOM 1070 C C . SER A 1 130 ? -15.205 0.160 34.567 1.00 86.31 130 SER A C 1
ATOM 1072 O O . SER A 1 130 ? -16.362 0.177 34.988 1.00 86.31 130 SER A O 1
ATOM 1074 N N . TYR A 1 131 ? -14.878 0.710 33.390 1.00 82.62 131 TYR A N 1
ATOM 1075 C CA . TYR A 1 131 ? -15.834 1.409 32.523 1.00 82.62 131 TYR A CA 1
ATOM 1076 C C . TYR A 1 131 ? -16.714 0.459 31.695 1.00 82.62 131 TYR A C 1
ATOM 1078 O O . TYR A 1 131 ? -17.812 0.840 31.277 1.00 82.62 131 TYR A O 1
ATOM 1086 N N . CYS A 1 132 ? -16.268 -0.783 31.482 1.00 78.81 132 CYS A N 1
ATOM 1087 C CA . CYS A 1 132 ? -16.954 -1.781 30.659 1.00 78.81 132 CYS A CA 1
ATOM 1088 C C . CYS A 1 132 ? -18.152 -2.454 31.349 1.00 78.81 132 CYS A C 1
ATOM 1090 O O . CYS A 1 132 ? -18.805 -3.296 30.734 1.00 78.81 132 CYS A O 1
ATOM 1092 N N . ASN A 1 133 ? -18.484 -2.099 32.597 1.00 82.25 133 ASN A N 1
ATOM 1093 C CA . ASN A 1 133 ? -19.637 -2.658 33.306 1.00 82.25 133 ASN A CA 1
ATOM 1094 C C . ASN A 1 133 ? -20.963 -2.049 32.805 1.00 82.25 133 ASN A C 1
ATOM 1096 O O . ASN A 1 133 ? -21.627 -1.271 33.494 1.00 82.25 133 ASN A O 1
ATOM 1100 N N . LYS A 1 134 ? -21.326 -2.356 31.556 1.00 81.62 134 LYS A N 1
ATOM 1101 C CA . LYS A 1 134 ? -22.564 -1.903 30.917 1.00 81.62 134 LYS A CA 1
ATOM 1102 C C . LYS A 1 134 ? -23.617 -2.999 30.983 1.00 81.62 134 LYS A C 1
ATOM 1104 O O . LYS A 1 134 ? -23.364 -4.156 30.658 1.00 81.62 134 LYS A O 1
ATOM 1109 N N . LYS A 1 135 ? -24.847 -2.617 31.327 1.00 85.50 135 LYS A N 1
ATOM 1110 C CA . LYS A 1 135 ? -25.999 -3.500 31.150 1.00 85.50 135 LYS A CA 1
ATOM 1111 C C . LYS A 1 135 ? -26.268 -3.630 29.652 1.00 85.50 135 LYS A C 1
ATOM 1113 O O . LYS A 1 135 ? -26.755 -2.682 29.046 1.00 85.50 135 LYS A O 1
ATOM 1118 N N . LEU A 1 136 ? -25.967 -4.788 29.063 1.00 84.31 136 LEU A N 1
ATOM 1119 C CA . LEU A 1 136 ? -26.055 -4.986 27.609 1.00 84.31 136 LEU A CA 1
ATOM 1120 C C . LEU A 1 136 ? -27.467 -4.755 27.046 1.00 84.31 136 LEU A C 1
ATOM 1122 O O . LEU A 1 136 ? -27.619 -4.278 25.928 1.00 84.31 136 LEU A O 1
ATOM 1126 N N . SER A 1 137 ? -28.509 -5.007 27.843 1.00 86.31 137 SER A N 1
ATOM 1127 C CA . SER A 1 137 ? -29.901 -4.734 27.461 1.00 86.31 137 SER A CA 1
ATOM 1128 C C . SER A 1 137 ? -30.275 -3.245 27.487 1.00 86.31 137 SER A C 1
ATOM 1130 O O . SER A 1 137 ? -31.396 -2.896 27.129 1.00 86.31 137 SER A O 1
ATOM 1132 N N . ALA A 1 138 ? -29.413 -2.374 28.016 1.00 87.88 138 ALA A N 1
ATOM 1133 C CA . ALA A 1 138 ? -29.665 -0.942 28.066 1.00 87.88 138 ALA A CA 1
ATOM 1134 C C . ALA A 1 138 ? -29.296 -0.286 26.736 1.00 87.88 138 ALA A C 1
ATOM 1136 O O . ALA A 1 138 ? -28.393 -0.733 26.030 1.00 87.88 138 ALA A O 1
ATOM 1137 N N . LYS A 1 139 ? -29.971 0.821 26.434 1.00 87.19 139 LYS A N 1
ATOM 1138 C CA . LYS A 1 139 ? -29.672 1.629 25.259 1.00 87.19 139 LYS A CA 1
ATOM 1139 C C . LYS A 1 139 ? -28.267 2.245 25.374 1.00 87.19 139 LYS A C 1
ATOM 1141 O O . LYS A 1 139 ? -27.979 2.862 26.407 1.00 87.19 139 LYS A O 1
ATOM 1146 N N . PRO A 1 140 ? -27.409 2.124 24.345 1.00 86.56 140 PRO A N 1
ATOM 1147 C CA . PRO A 1 140 ? -26.096 2.751 24.360 1.00 86.56 140 PRO A CA 1
ATOM 1148 C C . PRO A 1 140 ? -26.219 4.279 24.318 1.00 86.56 140 PRO A C 1
ATOM 1150 O O . PRO A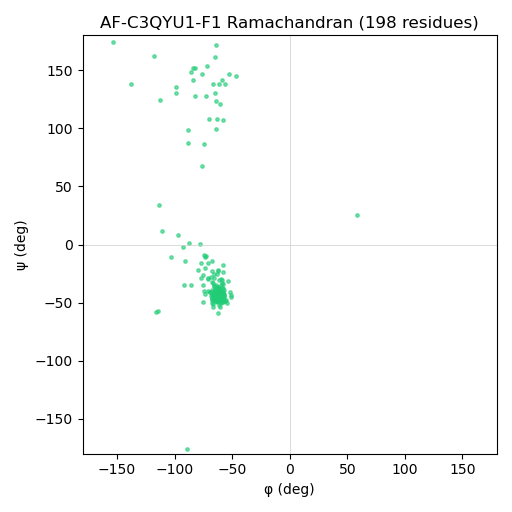 1 140 ? -27.030 4.842 23.577 1.00 86.56 140 PRO A O 1
ATOM 1153 N N . GLN A 1 141 ? -25.404 4.961 25.123 1.00 82.75 141 GLN A N 1
ATOM 1154 C CA . GLN A 1 141 ? -25.254 6.415 25.070 1.00 82.75 141 GLN A CA 1
ATOM 1155 C C . GLN A 1 141 ? -24.164 6.737 24.054 1.00 82.75 141 GLN A C 1
ATOM 1157 O O . GLN A 1 141 ? -22.985 6.784 24.383 1.00 82.75 141 GLN A O 1
ATOM 1162 N N . LEU A 1 142 ? -24.565 6.863 22.794 1.00 82.44 142 LEU A N 1
ATOM 1163 C CA . LEU A 1 142 ? -23.639 7.110 21.695 1.00 82.44 142 LEU A CA 1
ATOM 1164 C C . LEU A 1 142 ? -23.368 8.607 21.530 1.00 82.44 142 LEU A C 1
ATOM 1166 O O . LEU A 1 142 ? -24.240 9.442 21.782 1.00 82.44 142 LEU A O 1
ATOM 1170 N N . GLY A 1 143 ? -22.157 8.945 21.085 1.00 69.81 143 GLY A N 1
ATOM 1171 C CA . GLY A 1 143 ? -21.766 10.329 20.824 1.00 69.81 143 GLY A CA 1
ATOM 1172 C C . GLY A 1 143 ? -22.568 11.002 19.697 1.00 69.81 143 GLY A C 1
ATOM 1173 O O . GLY A 1 143 ? -23.293 10.366 18.931 1.00 69.81 143 GLY A O 1
ATOM 1174 N N . SER A 1 144 ? -22.378 12.316 19.533 1.00 66.31 144 SER A N 1
ATOM 1175 C CA . SER A 1 144 ? -23.081 13.147 18.533 1.00 66.31 144 SER A CA 1
ATOM 1176 C C . SER A 1 144 ? -22.900 12.698 17.075 1.00 66.31 144 SER A C 1
ATOM 1178 O O . SER A 1 144 ? -23.698 13.061 16.213 1.00 66.31 144 SER A O 1
ATOM 1180 N N . LEU A 1 145 ? -21.889 11.873 16.793 1.00 64.19 145 LEU A N 1
ATOM 1181 C CA . LEU A 1 145 ? -21.638 11.280 15.478 1.00 64.19 145 LEU A CA 1
ATOM 1182 C C . LEU A 1 145 ? -22.770 10.358 14.996 1.00 64.19 145 LEU A C 1
ATOM 1184 O O . LEU A 1 145 ? -22.920 10.171 13.792 1.00 64.19 145 LEU A O 1
ATOM 1188 N N . TYR A 1 146 ? -23.593 9.837 15.908 1.00 68.88 146 TYR A N 1
ATOM 1189 C CA . TYR A 1 146 ? -24.710 8.944 15.591 1.00 68.88 146 TYR A CA 1
ATOM 1190 C C . TYR A 1 146 ? -26.060 9.669 15.493 1.00 68.88 146 TYR A C 1
ATOM 1192 O O . TYR A 1 146 ? -27.090 9.020 15.347 1.00 68.88 146 TYR A O 1
ATOM 1200 N N . PHE A 1 147 ? -26.077 11.009 15.526 1.00 62.38 147 PHE A N 1
ATOM 1201 C CA . PHE A 1 147 ? -27.314 11.804 15.493 1.00 62.38 147 PHE A CA 1
ATOM 1202 C C . PHE A 1 147 ? -28.182 11.550 14.244 1.00 62.38 147 PHE A C 1
ATOM 1204 O O . PHE A 1 147 ? -29.404 11.621 14.320 1.00 62.38 147 PHE A O 1
ATOM 1211 N N . LEU A 1 148 ? -27.558 11.218 13.108 1.00 65.12 148 LEU A N 1
ATOM 1212 C CA . LEU A 1 148 ? -28.227 10.813 11.859 1.00 65.12 148 LEU A CA 1
ATOM 1213 C C . LEU A 1 148 ? -28.009 9.324 11.529 1.00 65.12 148 LEU A C 1
ATOM 1215 O O . LEU A 1 148 ? -28.237 8.897 10.399 1.00 65.12 148 LEU A O 1
ATOM 1219 N N . GLY A 1 149 ? -27.478 8.561 12.484 1.00 69.19 149 GLY A N 1
ATOM 1220 C CA . GLY A 1 149 ? -27.079 7.171 12.303 1.00 69.19 149 GLY A CA 1
ATOM 1221 C C . GLY A 1 149 ? -28.201 6.167 12.581 1.00 69.19 149 GLY A C 1
ATOM 1222 O O . GLY A 1 149 ? -29.336 6.551 12.869 1.00 69.19 149 GLY A O 1
ATOM 1223 N N . PRO A 1 150 ? -27.880 4.862 12.507 1.00 72.38 150 PRO A N 1
ATOM 1224 C CA . PRO A 1 150 ? -28.805 3.803 12.881 1.00 72.38 150 PRO A CA 1
ATOM 1225 C C . PRO A 1 150 ? -29.241 3.955 14.341 1.00 72.38 150 PRO A C 1
ATOM 1227 O O . PRO A 1 150 ? -28.448 4.313 15.214 1.00 72.38 150 PRO A O 1
ATOM 1230 N N . TYR A 1 151 ? -30.513 3.671 14.603 1.00 79.88 151 TYR A N 1
ATOM 1231 C CA . TYR A 1 151 ? -31.034 3.609 15.961 1.00 79.88 151 TYR A CA 1
ATOM 1232 C C . TYR A 1 151 ? -30.728 2.236 16.565 1.00 79.88 151 TYR A C 1
ATOM 1234 O O . TYR A 1 151 ? -31.099 1.225 15.976 1.00 79.88 151 TYR A O 1
ATOM 1242 N N . PHE A 1 152 ? -30.118 2.210 17.751 1.00 87.62 152 PHE A N 1
ATOM 1243 C CA . PHE A 1 152 ? -29.838 0.977 18.494 1.00 87.62 152 PHE A CA 1
ATOM 1244 C C . PHE A 1 152 ? -30.668 0.933 19.776 1.00 87.62 152 PHE A C 1
ATOM 1246 O O . PHE A 1 152 ? -30.621 1.861 20.593 1.00 87.62 152 PHE A O 1
ATOM 1253 N N . GLY A 1 153 ? -31.441 -0.136 19.955 1.00 86.25 153 GLY A N 1
ATOM 1254 C CA . GLY A 1 153 ? -32.257 -0.364 21.144 1.00 86.25 153 GLY A CA 1
ATOM 1255 C C . GLY A 1 153 ? -31.442 -0.835 22.348 1.00 86.25 153 GLY A C 1
ATOM 1256 O O . GLY A 1 153 ? -31.803 -0.539 23.488 1.00 86.25 153 GLY A O 1
ATOM 1257 N N . ASN A 1 154 ? -30.333 -1.533 22.106 1.00 90.38 154 ASN A N 1
ATOM 1258 C CA . ASN A 1 154 ? -29.471 -2.120 23.128 1.00 90.38 154 ASN A CA 1
ATOM 1259 C C . ASN A 1 154 ? -28.019 -2.261 22.626 1.00 90.38 154 ASN A C 1
ATOM 1261 O O . ASN A 1 154 ? -27.722 -1.979 21.463 1.00 90.38 154 ASN A O 1
ATOM 1265 N N . TRP A 1 155 ? -27.103 -2.668 23.508 1.00 89.38 155 TRP A N 1
ATOM 1266 C CA . TRP A 1 155 ? -25.692 -2.845 23.153 1.00 89.38 155 TRP A CA 1
ATOM 1267 C C . TRP A 1 155 ? -25.446 -4.018 22.200 1.00 89.38 155 TRP A C 1
ATOM 1269 O O . TRP A 1 155 ? -24.497 -3.943 21.429 1.00 89.38 155 TRP A O 1
ATOM 1279 N N . PHE A 1 156 ? -26.279 -5.066 22.211 1.00 89.00 156 PHE A N 1
ATOM 1280 C CA . PHE A 1 156 ? -26.127 -6.190 21.276 1.00 89.00 156 PHE A CA 1
ATOM 1281 C C . PHE A 1 156 ? -26.322 -5.731 19.831 1.00 89.00 156 PHE A C 1
ATOM 1283 O O . PHE A 1 156 ? -25.442 -5.941 19.009 1.00 89.00 156 PHE A O 1
ATOM 1290 N N . GLU A 1 157 ? -27.406 -5.003 19.551 1.00 89.88 157 GLU A N 1
ATOM 1291 C CA . GLU A 1 157 ? -27.671 -4.446 18.215 1.00 89.88 157 GLU A CA 1
ATOM 1292 C C . GLU A 1 157 ? -26.547 -3.515 17.738 1.00 89.88 157 GLU A C 1
ATOM 1294 O O . GLU A 1 157 ? -26.189 -3.511 16.560 1.00 89.88 157 GLU A O 1
ATOM 1299 N N . TYR A 1 158 ? -25.974 -2.728 18.654 1.00 89.94 158 TYR A N 1
ATOM 1300 C CA . TYR A 1 158 ? -24.832 -1.866 18.356 1.00 89.94 158 TYR A CA 1
ATOM 1301 C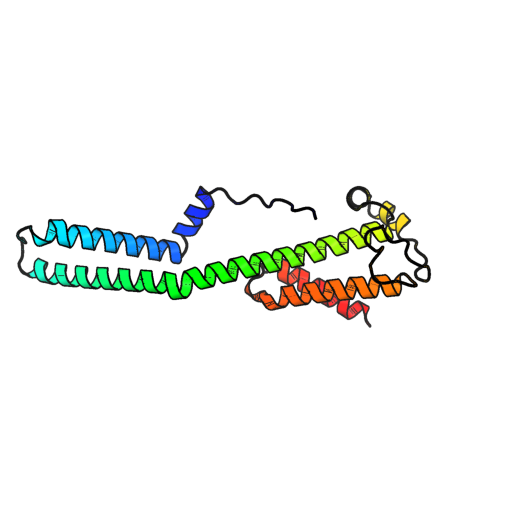 C . TYR A 1 158 ? -23.576 -2.676 18.007 1.00 89.94 158 TYR A C 1
ATOM 1303 O O . TYR A 1 158 ? -22.924 -2.391 17.002 1.00 89.94 158 TYR A O 1
ATOM 1311 N N . PHE A 1 159 ? -23.237 -3.690 18.810 1.00 88.31 159 PHE A N 1
ATOM 1312 C CA . PHE A 1 159 ? -22.064 -4.524 18.558 1.00 88.31 159 PHE A CA 1
ATOM 1313 C C . PHE A 1 159 ? -22.216 -5.354 17.288 1.00 88.31 159 PHE A C 1
ATOM 1315 O O . PHE A 1 159 ? -21.283 -5.383 16.491 1.00 88.31 159 PHE A O 1
ATOM 1322 N N . ASP A 1 160 ? -23.395 -5.922 17.034 1.00 88.94 160 ASP A N 1
ATOM 1323 C CA . ASP A 1 160 ? -23.688 -6.635 15.791 1.00 88.94 160 ASP A CA 1
ATOM 1324 C C . ASP A 1 160 ? -23.459 -5.742 14.571 1.00 88.94 160 ASP A C 1
ATOM 1326 O O . ASP A 1 160 ? -22.815 -6.157 13.606 1.00 88.94 160 ASP A O 1
ATOM 1330 N N . TYR A 1 161 ? -23.927 -4.493 14.622 1.00 88.44 161 TYR A N 1
ATOM 1331 C CA . TYR A 1 161 ? -23.673 -3.527 13.559 1.00 88.44 161 TYR A CA 1
ATOM 1332 C C . TYR A 1 161 ? -22.179 -3.221 13.396 1.00 88.44 161 TYR A C 1
ATOM 1334 O O . TYR A 1 161 ? -21.666 -3.259 12.276 1.00 88.44 161 TYR A O 1
ATOM 1342 N N . CYS A 1 162 ? -21.458 -2.944 14.485 1.00 87.44 162 CYS A N 1
ATOM 1343 C CA . CYS A 1 162 ? -20.022 -2.672 14.417 1.00 87.44 162 CYS A CA 1
ATOM 1344 C C . CYS A 1 162 ? -19.245 -3.866 13.845 1.00 87.44 162 CYS A C 1
ATOM 1346 O O . CYS A 1 162 ? -18.456 -3.679 12.921 1.00 87.44 162 CYS A O 1
ATOM 1348 N N . PHE A 1 163 ? -19.526 -5.088 14.301 1.00 87.69 163 PHE A N 1
ATOM 1349 C CA . PHE A 1 163 ? -18.878 -6.301 13.802 1.00 87.69 163 PHE A CA 1
ATOM 1350 C C . PHE A 1 163 ? -19.221 -6.590 12.338 1.00 87.69 163 PHE A C 1
ATOM 1352 O O . PHE A 1 163 ? -18.353 -7.021 11.582 1.00 87.69 163 PHE A O 1
ATOM 1359 N N . GLN A 1 164 ? -20.447 -6.304 11.887 1.00 88.38 164 GLN A N 1
ATOM 1360 C CA . GLN A 1 164 ? -20.801 -6.380 10.464 1.00 88.38 164 GLN A CA 1
ATOM 1361 C C . GLN A 1 164 ? -20.012 -5.373 9.618 1.00 88.38 164 GLN A C 1
ATOM 1363 O O . GLN A 1 164 ? -19.552 -5.703 8.518 1.00 88.38 164 GLN A O 1
ATOM 1368 N N . MET A 1 165 ? -19.833 -4.147 10.118 1.00 88.19 165 MET A N 1
ATOM 1369 C CA . MET A 1 165 ? -19.029 -3.136 9.434 1.00 88.19 165 MET A CA 1
ATOM 1370 C C . MET A 1 165 ? -17.555 -3.545 9.382 1.00 88.19 165 MET A C 1
ATOM 1372 O O . MET A 1 165 ? -16.941 -3.444 8.318 1.00 88.19 165 MET A O 1
ATOM 1376 N N . GLU A 1 166 ? -16.997 -4.050 10.484 1.00 88.31 166 GLU A N 1
ATOM 1377 C CA . GLU A 1 166 ? -15.630 -4.574 10.529 1.00 88.31 166 GLU A CA 1
ATOM 1378 C C . GLU A 1 166 ? -15.431 -5.736 9.549 1.00 88.31 166 GLU A C 1
ATOM 1380 O O . GLU A 1 166 ? -14.528 -5.663 8.713 1.00 88.31 166 GLU A O 1
ATOM 1385 N N . ASP A 1 167 ? -16.307 -6.745 9.562 1.00 89.00 167 ASP A N 1
ATOM 1386 C CA . AS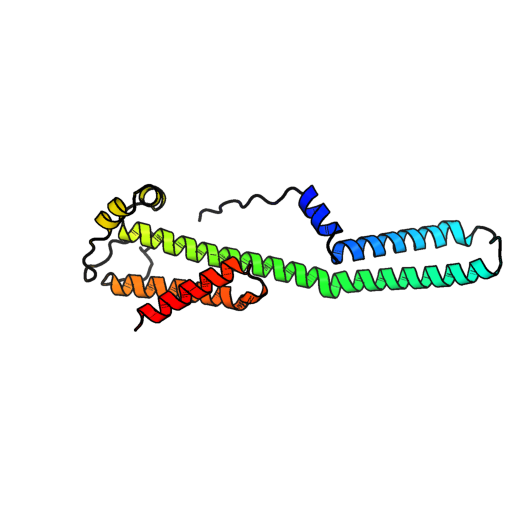P A 1 167 ? -16.247 -7.889 8.639 1.00 89.00 167 ASP A CA 1
ATOM 1387 C C . ASP A 1 167 ? -16.308 -7.430 7.173 1.00 89.00 167 ASP A C 1
ATOM 1389 O O . ASP A 1 167 ? -15.490 -7.842 6.351 1.00 89.00 167 ASP A O 1
ATOM 1393 N N . THR A 1 168 ? -17.172 -6.458 6.856 1.00 90.31 168 THR A N 1
ATOM 1394 C CA . THR A 1 168 ? -17.263 -5.866 5.510 1.00 90.31 168 THR A CA 1
ATOM 1395 C C . THR A 1 168 ? -15.942 -5.230 5.059 1.00 90.31 168 THR A C 1
ATOM 1397 O O . THR A 1 168 ? -15.548 -5.347 3.893 1.00 90.31 168 THR A O 1
ATOM 1400 N N . TYR A 1 169 ? -15.249 -4.500 5.938 1.00 89.50 169 TYR A N 1
ATOM 1401 C CA . TYR A 1 169 ? -13.965 -3.884 5.584 1.00 89.50 169 TYR A CA 1
ATOM 1402 C C . TYR A 1 169 ? -12.825 -4.901 5.540 1.00 89.50 169 TYR A C 1
ATOM 1404 O O . TYR A 1 169 ? -11.957 -4.785 4.672 1.00 89.50 169 TYR A O 1
ATOM 1412 N N . ILE A 1 170 ? -12.839 -5.908 6.415 1.00 89.00 170 ILE A N 1
ATOM 1413 C CA . ILE A 1 170 ? -11.895 -7.027 6.371 1.00 89.00 170 ILE A CA 1
ATOM 1414 C C . ILE A 1 170 ? -12.049 -7.780 5.046 1.00 89.00 170 ILE A C 1
ATOM 1416 O O . ILE A 1 170 ? -11.053 -8.005 4.358 1.00 89.00 170 ILE A O 1
ATOM 1420 N N . GLU A 1 171 ? -13.275 -8.097 4.630 1.00 90.38 171 GLU A N 1
ATOM 1421 C CA . GLU A 1 171 ? -13.552 -8.770 3.361 1.00 90.38 171 GLU A CA 1
ATOM 1422 C C . GLU A 1 171 ? -13.041 -7.955 2.165 1.00 90.38 171 GLU A C 1
ATOM 1424 O O . GLU A 1 171 ? -12.328 -8.487 1.312 1.00 90.38 171 GLU A O 1
ATOM 1429 N N . LYS A 1 172 ? -13.307 -6.642 2.141 1.00 90.31 172 LYS A N 1
ATOM 1430 C CA . LYS A 1 172 ? -12.774 -5.733 1.110 1.00 90.31 172 LYS A CA 1
ATOM 1431 C C . LYS A 1 172 ? -11.247 -5.735 1.061 1.00 90.31 172 LYS A C 1
ATOM 1433 O O . LYS A 1 172 ? -10.678 -5.747 -0.027 1.00 90.31 172 LYS A O 1
ATOM 1438 N N . CYS A 1 173 ? -10.570 -5.754 2.209 1.00 89.00 173 CYS A N 1
ATOM 1439 C CA . CYS A 1 173 ? -9.112 -5.873 2.259 1.00 89.00 173 CYS A CA 1
ATOM 1440 C C . CYS A 1 173 ? -8.632 -7.229 1.715 1.00 89.00 173 CYS A C 1
ATOM 1442 O O . CYS A 1 173 ? -7.688 -7.277 0.926 1.00 89.00 173 CYS A O 1
ATOM 1444 N N . LEU A 1 174 ? -9.298 -8.325 2.089 1.00 88.69 174 LEU A N 1
ATOM 1445 C CA . LEU A 1 174 ? -8.935 -9.685 1.676 1.00 88.69 174 LEU A CA 1
ATOM 1446 C C . LEU A 1 174 ? -9.141 -9.947 0.174 1.00 88.69 174 LEU A C 1
ATOM 1448 O O . LEU A 1 174 ? -8.443 -10.794 -0.381 1.00 88.69 174 LEU A O 1
ATOM 1452 N N . GLN A 1 175 ? -10.002 -9.186 -0.513 1.00 89.69 175 GLN A N 1
ATOM 1453 C CA . GLN A 1 175 ? -10.096 -9.213 -1.983 1.00 89.69 175 GLN A CA 1
ATOM 1454 C C . GLN A 1 175 ? -8.761 -8.875 -2.675 1.00 89.69 175 GLN A C 1
ATOM 1456 O O . GLN A 1 175 ? -8.537 -9.304 -3.803 1.00 89.69 175 GLN A O 1
ATOM 1461 N N . TYR A 1 176 ? -7.859 -8.158 -1.995 1.00 88.44 176 TYR A N 1
ATOM 1462 C CA . TYR A 1 176 ? -6.527 -7.783 -2.487 1.00 88.44 176 TYR A CA 1
ATOM 1463 C C . TYR A 1 176 ? -5.407 -8.462 -1.686 1.00 88.44 176 TYR A C 1
ATOM 1465 O O . TYR A 1 176 ? -4.341 -7.884 -1.464 1.00 88.44 176 TYR A O 1
ATOM 1473 N N . GLN A 1 177 ? -5.646 -9.692 -1.219 1.00 85.38 177 GLN A N 1
ATOM 1474 C CA . GLN A 1 177 ? -4.699 -10.453 -0.398 1.00 85.38 177 GLN A CA 1
ATOM 1475 C C . GLN A 1 177 ? -3.300 -10.600 -1.022 1.00 85.38 177 GLN A C 1
ATOM 1477 O O . GLN A 1 177 ? -2.309 -10.607 -0.302 1.00 85.38 177 GLN A O 1
ATOM 1482 N N . ASP A 1 178 ? -3.200 -10.656 -2.351 1.00 83.75 178 ASP A N 1
ATOM 1483 C CA . ASP A 1 178 ? -1.939 -10.752 -3.096 1.00 83.75 178 ASP A CA 1
ATOM 1484 C C . ASP A 1 178 ? -1.109 -9.455 -3.061 1.00 83.75 178 ASP A C 1
ATOM 1486 O O . ASP A 1 178 ? 0.074 -9.452 -3.407 1.00 83.75 178 ASP A O 1
ATOM 1490 N N . LYS A 1 179 ? -1.729 -8.338 -2.666 1.00 82.06 179 LYS A N 1
ATOM 1491 C CA . LYS A 1 179 ? -1.097 -7.020 -2.534 1.00 82.06 179 LYS A CA 1
ATOM 1492 C C . LYS A 1 179 ? -0.802 -6.639 -1.086 1.00 82.06 179 LYS A C 1
ATOM 1494 O O . LYS A 1 179 ? -0.100 -5.654 -0.859 1.00 82.06 179 LYS A O 1
ATOM 1499 N N . LEU A 1 180 ? -1.320 -7.392 -0.117 1.00 80.56 180 LEU A N 1
ATOM 1500 C CA . LEU A 1 180 ? -1.130 -7.111 1.299 1.00 80.56 180 LEU A CA 1
ATOM 1501 C C . LEU A 1 180 ? 0.200 -7.682 1.816 1.00 80.56 180 LEU A C 1
ATOM 1503 O O . LEU A 1 180 ? 0.583 -8.796 1.454 1.00 80.56 180 LEU A O 1
ATOM 1507 N N . PRO A 1 181 ? 0.902 -6.963 2.710 1.00 79.50 181 PRO A N 1
ATOM 1508 C CA . PRO A 1 181 ? 1.989 -7.546 3.483 1.00 79.50 181 PRO A CA 1
ATOM 1509 C C . PRO A 1 181 ? 1.502 -8.771 4.265 1.00 79.50 181 PRO A C 1
ATOM 1511 O O . PRO A 1 181 ? 0.434 -8.726 4.879 1.00 79.50 181 PRO A O 1
ATOM 1514 N N . VAL A 1 182 ? 2.313 -9.833 4.298 1.00 78.88 182 VAL A N 1
ATOM 1515 C CA . VAL A 1 182 ? 1.974 -11.115 4.952 1.00 78.88 182 VAL A CA 1
ATOM 1516 C C . VAL A 1 182 ? 1.516 -10.918 6.402 1.00 78.88 182 VAL A C 1
ATOM 1518 O O . VAL A 1 182 ? 0.516 -11.494 6.810 1.00 78.88 182 VAL A O 1
ATOM 1521 N N . GLN A 1 183 ? 2.183 -10.029 7.141 1.00 78.19 183 GLN A N 1
ATOM 1522 C CA . GLN A 1 183 ? 1.858 -9.703 8.536 1.00 78.19 183 GLN A CA 1
ATOM 1523 C C . GLN A 1 183 ? 0.442 -9.126 8.694 1.00 78.19 183 GLN A C 1
ATOM 1525 O O . GLN A 1 183 ? -0.287 -9.497 9.607 1.00 78.19 183 GLN A O 1
ATOM 1530 N N . ILE A 1 184 ? 0.026 -8.230 7.791 1.00 80.62 184 ILE A N 1
ATOM 1531 C CA . ILE A 1 184 ? -1.319 -7.631 7.827 1.00 80.62 184 ILE A CA 1
ATOM 1532 C C . ILE A 1 184 ? -2.365 -8.687 7.477 1.00 80.62 184 ILE A C 1
ATOM 1534 O O . ILE A 1 184 ? -3.421 -8.761 8.097 1.00 80.62 184 ILE A O 1
ATOM 1538 N N . LEU A 1 185 ? -2.062 -9.521 6.488 1.00 84.62 185 LEU A N 1
ATOM 1539 C CA . LEU A 1 185 ? -2.941 -10.591 6.042 1.00 84.62 185 LEU A CA 1
ATOM 1540 C C . LEU A 1 185 ? -3.175 -11.646 7.134 1.00 84.62 185 LEU A C 1
ATOM 1542 O O . LEU A 1 185 ? -4.296 -12.132 7.273 1.00 84.62 185 LEU A O 1
ATOM 1546 N N . GLU A 1 186 ? -2.158 -11.963 7.932 1.00 85.00 186 GLU A N 1
ATOM 1547 C CA . GLU A 1 186 ? -2.284 -12.851 9.090 1.00 85.00 186 GLU A CA 1
ATOM 1548 C C . GLU A 1 186 ? -3.214 -12.260 10.160 1.00 85.00 186 GLU A C 1
ATOM 1550 O O . GLU A 1 186 ? -4.160 -12.927 10.579 1.00 85.00 186 GLU A O 1
ATOM 1555 N N . ILE A 1 187 ? -3.033 -10.980 10.509 1.00 84.69 187 ILE A N 1
ATOM 1556 C CA . ILE A 1 187 ? -3.903 -10.267 11.461 1.00 84.69 187 ILE A CA 1
ATOM 1557 C C . ILE A 1 187 ? -5.360 -10.270 10.982 1.00 84.69 187 ILE A C 1
ATOM 1559 O O . ILE A 1 187 ? -6.257 -10.639 11.738 1.00 84.69 187 ILE A O 1
ATOM 1563 N N . LEU A 1 188 ? -5.605 -9.910 9.717 1.00 85.69 188 LEU A N 1
ATOM 1564 C CA . LEU A 1 188 ? -6.958 -9.861 9.154 1.00 85.69 188 LEU A CA 1
ATOM 1565 C C . LEU A 1 188 ? -7.635 -11.238 9.146 1.00 85.69 188 LEU A C 1
ATOM 1567 O O . LEU A 1 188 ? -8.839 -11.332 9.378 1.00 85.69 188 LEU A O 1
ATOM 1571 N N . ARG A 1 189 ? -6.875 -12.313 8.900 1.00 83.81 189 ARG A N 1
ATOM 1572 C CA . ARG A 1 189 ? -7.400 -13.684 8.965 1.00 83.81 189 ARG A CA 1
ATOM 1573 C C . ARG A 1 189 ? -7.768 -14.069 10.393 1.00 83.81 189 ARG A C 1
ATOM 1575 O O . ARG A 1 189 ? -8.862 -14.583 10.589 1.00 83.81 189 ARG A O 1
ATOM 1582 N N . ILE A 1 190 ? -6.902 -13.792 11.370 1.00 83.50 190 ILE A N 1
ATOM 1583 C CA . ILE A 1 190 ? -7.176 -14.064 12.792 1.00 83.50 190 ILE A CA 1
ATOM 1584 C C . ILE A 1 190 ? -8.435 -13.321 13.247 1.00 83.50 190 ILE A C 1
ATOM 1586 O O . ILE A 1 190 ? -9.323 -13.930 13.837 1.00 83.50 190 ILE A O 1
ATOM 1590 N N . TRP A 1 191 ? -8.550 -12.032 12.920 1.00 80.94 191 TRP A N 1
ATOM 1591 C CA . TRP A 1 191 ? -9.725 -11.229 13.265 1.00 80.94 191 TRP A CA 1
ATOM 1592 C C . TRP A 1 191 ? -11.005 -11.787 12.652 1.00 80.94 191 TRP A C 1
ATOM 1594 O O . TRP A 1 191 ? -12.010 -11.922 13.345 1.00 80.94 191 TRP A O 1
ATOM 1604 N N . ARG A 1 192 ? -10.962 -12.198 11.381 1.00 78.94 192 ARG A N 1
ATOM 1605 C CA . ARG A 1 192 ? -12.112 -12.836 10.739 1.00 78.94 192 ARG A CA 1
ATOM 1606 C C . ARG A 1 192 ? -12.493 -14.155 11.414 1.00 78.94 192 ARG A C 1
ATOM 1608 O O . ARG A 1 192 ? -13.676 -14.412 11.600 1.00 78.94 192 ARG A O 1
ATOM 1615 N N . TYR A 1 193 ? -11.514 -14.975 11.802 1.00 77.88 193 TYR A N 1
ATOM 1616 C CA . TYR A 1 193 ? -11.785 -16.198 12.561 1.00 77.88 193 TYR A CA 1
ATOM 1617 C C . TYR A 1 193 ? -12.469 -15.888 13.896 1.00 77.88 193 TYR A C 1
ATOM 1619 O O . TYR A 1 193 ? -13.466 -16.527 14.210 1.00 77.88 193 TYR A O 1
ATOM 1627 N N . MET A 1 194 ? -12.000 -14.885 14.641 1.00 74.50 194 MET A N 1
ATOM 1628 C CA . MET A 1 194 ? -12.633 -14.480 15.900 1.00 74.50 194 MET A CA 1
ATOM 1629 C C . MET A 1 194 ? -14.089 -14.030 15.705 1.00 74.50 194 MET A C 1
ATOM 1631 O O . MET A 1 194 ? -14.959 -14.500 16.426 1.00 74.50 194 MET A O 1
ATOM 1635 N N . ILE A 1 195 ? -14.371 -13.203 14.691 1.00 68.81 195 ILE A N 1
ATOM 1636 C CA . ILE A 1 195 ? -15.735 -12.717 14.396 1.00 68.81 195 ILE A CA 1
ATOM 1637 C C . ILE A 1 195 ? -16.679 -13.863 13.992 1.00 68.81 195 ILE A C 1
ATOM 1639 O O . ILE A 1 195 ? -17.870 -13.822 14.292 1.00 68.81 195 ILE A O 1
ATOM 1643 N N . ILE A 1 196 ? -16.175 -14.882 13.288 1.00 61.38 196 ILE A N 1
ATOM 1644 C CA . ILE A 1 196 ? -16.982 -16.035 12.860 1.00 61.38 196 ILE A CA 1
ATOM 1645 C C . ILE A 1 196 ? -17.278 -16.976 14.034 1.00 61.38 196 ILE A C 1
ATOM 1647 O O . ILE A 1 196 ? -18.394 -17.480 14.127 1.00 61.38 196 ILE A O 1
ATOM 1651 N N . TYR A 1 197 ? -16.309 -17.216 14.920 1.00 56.78 197 TYR A N 1
ATOM 1652 C CA . TYR A 1 197 ? -16.497 -18.124 16.054 1.00 56.78 197 TYR A CA 1
ATOM 1653 C C . TYR A 1 197 ? -17.344 -17.524 17.185 1.00 56.78 197 TYR A C 1
ATOM 1655 O O . TYR A 1 197 ? -18.011 -18.290 17.862 1.00 56.78 197 TYR A O 1
ATOM 1663 N N . ASP A 1 198 ? -17.399 -16.197 17.346 1.00 53.25 198 ASP A N 1
ATOM 1664 C CA . ASP A 1 198 ? -18.288 -15.539 18.329 1.00 53.25 198 ASP A CA 1
ATOM 1665 C C . ASP A 1 198 ? -19.779 -15.564 17.919 1.00 53.25 198 ASP A C 1
ATOM 1667 O O . ASP A 1 198 ? -20.659 -15.214 18.703 1.00 53.25 198 ASP A O 1
ATOM 1671 N N . LYS A 1 199 ? -20.087 -15.969 16.676 1.00 50.28 199 LYS A N 1
ATOM 1672 C CA . LYS A 1 199 ? -21.465 -16.131 16.171 1.00 50.28 199 LYS A CA 1
ATOM 1673 C C . LYS A 1 199 ? -22.067 -17.519 16.455 1.00 50.28 199 LYS A C 1
ATOM 1675 O O . LYS A 1 199 ? -23.202 -17.765 16.038 1.00 50.28 199 LYS A O 1
ATOM 1680 N N . HIS A 1 200 ? -21.331 -18.413 17.123 1.00 39.59 200 HIS A N 1
ATOM 1681 C CA . HIS A 1 200 ? -21.740 -19.779 17.474 1.00 39.59 200 HIS A CA 1
ATOM 1682 C C . HIS A 1 200 ? -21.645 -20.026 18.978 1.00 39.59 200 HIS A C 1
ATOM 1684 O O . HIS A 1 200 ? -22.541 -20.735 19.488 1.00 39.59 200 HIS A O 1
#

Secondary structure (DSSP, 8-state):
------PPPPHHHHHHHHHTSHHHHHHHHHHHHHHHHHHHHHTGGGSPPSSTTHHHHHHHHHHHHHHHHHHHHHHIIIIIHHHHHHHHHHHHHHHHHHHHHHHHHHHHHHHHHTS-HHHHTTS-HHHHHHHT---TTSPP---GGGTTS---SSHHHHHHHHHHHHHHHHHHHHTTGGGS-HHHHHHHHHHHHHHHHTT-

Mean predicted aligned error: 10.96 Å

Nearest PDB structures (foldseek):
  9b6j-assembly1_A  TM=3.213E-01  e=1.569E+00  Mus musculus